Protein AF-A0A7N2MU55-F1 (afdb_monomer)

Secondary structure (DSSP, 8-state):
-HHHHHHHHTT----HHHHHHHHHHHHHTT-HHHHHHHHHHHHHTTPPP-HHHHHHHHHHHHHTT-HHHHHHHHHHHHSGGG--PPPHHHHHHHHHHHHHTT-HHHHHHHHHHHHHTT----HHHHHHHHHHHTTSSS---HHHHHHHHHHHHHHT-HHHHHHHHHHHHHTT----HHHHHHHHHHHHHTT-HHHHHHHHHHHHHTTPPPPHHHHHHHHHHHHHTT-HHHHHHHHHHHHHTT----HHHHHHHHHHHHTT-----HHHHS----

InterPro domains:
  IPR002885 Pentatricopeptide repeat [PF01535] (90-119)
  IPR002885 Pentatricopeptide repeat [PF01535] (220-243)
  IPR002885 Pentatricopeptide repeat [PF13041] (15-62)
  IPR002885 Pentatricopeptide repeat [PF13041] (140-189)
  IPR002885 Pentatricopeptide repeat [PS51375] (15-49)
  IPR002885 Pentatricopeptide repeat [PS51375] (50-80)
  IPR002885 Pentatricopeptide repeat [PS51375] (87-121)
  IPR002885 Pentatricopeptide repeat [PS51375] (141-175)
  IPR002885 Pentatricopeptide repeat [PS51375] (176-210)
  IPR002885 Pentatricopeptide repeat [PS51375] (211-245)
  IPR002885 Pentatricopeptide repeat [TIGR00756] (17-51)
  IPR002885 Pentatricopeptide repeat [TIGR00756] (52-87)
  IPR002885 Pentatricopeptide repeat [TIGR00756] (90-120)
  IPR002885 Pentatricopeptide repeat [TIGR00756] (143-173)
  IPR002885 Pentatricopeptide repeat [TIGR00756] (179-212)
  IPR011990 Tetratricopeptide-like helical domain superfamily [G3DSA:1.25.40.10] (1-120)
  IPR011990 Tetratricopeptide-like helical domain superfamily [G3DSA:1.25.40.10] (121-274)

Sequence (274 aa):
MDLLDLMLKKGVELNTVTYNVIINGLCKEGGVGDAFKILEMMTKKGKKPDVVTYNTLLVGLCADGQIDEAMKLLELMLKDENFVEPDVTIFNSLIQGFYKEGFLDGAVEVYHMMVERGISGSLGQARGLFQELRNATHRPDVVSFTTIIDGALKAGDFQSAKELLMDMLGMGLASDYMTFSSLISRLSKLGQLDEAKSVFEKMIASGFTPDTFVYDSLPKGFASKGKTKEIIDLLRQMADKGVVLDSEIISTILTCLCDMSEVLDVMEILPDCS

pLDDT: mean 72.25, std 12.44, range [31.42, 92.75]

Nearest PDB structures (foldseek):
  5i9f-assembly1_A  TM=4.191E-01  e=1.555E-14  unidentified
  5i9g-assembly1_C  TM=4.118E-01  e=2.710E-14  unidentified
  4ozs-assembly1_A  TM=5.818E-01  e=9.083E-10  synthetic construct
  4pjs-assembly1_A  TM=5.014E-01  e=9.927E-09  unidentified
  8any-assembly1_A5  TM=3.680E-01  e=5.757E-06  Homo sapiens

Solvent-accessible surface area (backbone atoms only — not comparable to full-atom values): 15395 Å² total; per-residue (Å²): 112,71,69,60,56,50,40,52,75,70,67,54,83,81,51,66,69,58,52,40,53,52,32,43,54,27,23,75,71,69,36,44,74,57,23,51,54,49,52,54,51,38,47,75,72,72,44,73,83,51,58,67,43,51,39,43,52,38,43,27,27,23,74,71,66,39,47,74,60,30,51,54,50,52,53,51,32,62,34,84,94,51,60,43,79,81,53,67,66,46,51,52,34,48,32,53,23,26,49,76,75,66,39,55,69,58,24,52,51,48,48,50,56,37,50,78,68,66,48,69,75,58,81,66,50,66,52,47,54,48,60,46,42,71,70,44,97,57,80,78,50,62,66,63,50,50,54,51,30,52,49,26,50,74,68,68,38,56,68,60,25,50,51,53,50,53,51,42,52,73,71,70,44,77,76,58,69,64,58,53,40,53,49,30,32,51,27,10,76,71,58,42,48,72,60,21,49,55,51,48,55,48,39,48,75,72,72,46,80,81,53,74,63,37,58,50,28,43,41,52,26,33,42,77,70,71,38,62,68,59,48,53,55,50,51,52,56,37,54,81,67,68,53,83,79,46,75,64,50,51,47,50,46,50,51,37,46,63,76,64,75,61,91,62,67,62,79,78,70,51,66,87,87,122

Structure (mmCIF, N/CA/C/O backbone):
data_AF-A0A7N2MU55-F1
#
_entry.id   AF-A0A7N2MU55-F1
#
loop_
_atom_site.group_PDB
_atom_site.id
_atom_site.type_symbol
_atom_site.label_atom_id
_atom_site.label_alt_id
_atom_site.label_comp_id
_atom_site.label_asym_id
_atom_site.label_entity_id
_atom_site.label_seq_id
_atom_site.pdbx_PDB_ins_code
_atom_site.Cartn_x
_atom_site.Cartn_y
_atom_site.Cartn_z
_atom_site.occupancy
_atom_site.B_iso_or_equiv
_atom_site.auth_seq_id
_atom_site.auth_comp_id
_atom_site.auth_asym_id
_atom_site.auth_atom_id
_atom_site.pdbx_PDB_model_num
ATOM 1 N N . MET A 1 1 ? -23.735 -9.221 26.907 1.00 61.69 1 MET A N 1
ATOM 2 C CA . MET A 1 1 ? -23.620 -8.157 27.934 1.00 61.69 1 MET A CA 1
ATOM 3 C C . MET A 1 1 ? -23.500 -8.711 29.361 1.00 61.69 1 MET A C 1
ATOM 5 O O . MET A 1 1 ? -22.642 -8.239 30.095 1.00 61.69 1 MET A O 1
ATOM 9 N N . ASP A 1 2 ? -24.241 -9.759 29.742 1.00 72.56 2 ASP A N 1
ATOM 10 C CA . ASP A 1 2 ? -24.305 -10.253 31.137 1.00 72.56 2 ASP A CA 1
ATOM 11 C C . ASP A 1 2 ? -22.967 -10.654 31.792 1.00 72.56 2 ASP A C 1
ATOM 13 O O . ASP A 1 2 ? -22.763 -10.425 32.986 1.00 72.56 2 ASP A O 1
ATOM 17 N N . LEU A 1 3 ? -22.025 -11.230 31.034 1.00 74.38 3 LEU A N 1
ATOM 18 C CA . LEU A 1 3 ? -20.718 -11.640 31.569 1.00 74.38 3 LEU A CA 1
ATOM 19 C C . LEU A 1 3 ? -19.833 -10.437 31.938 1.00 74.38 3 LEU A C 1
ATOM 21 O O . LEU A 1 3 ? -19.163 -10.452 32.969 1.00 74.38 3 LEU A O 1
ATOM 25 N N . LEU A 1 4 ? -19.862 -9.384 31.119 1.00 76.12 4 LEU A N 1
ATOM 26 C CA . LEU A 1 4 ? -19.108 -8.150 31.337 1.00 76.12 4 LEU A CA 1
ATOM 27 C C . LEU A 1 4 ? -19.615 -7.428 32.590 1.00 76.12 4 LEU A C 1
ATOM 29 O O . LEU A 1 4 ? -18.827 -7.097 33.475 1.00 76.12 4 LEU A O 1
ATOM 33 N N . ASP A 1 5 ? -20.933 -7.265 32.706 1.00 77.69 5 ASP A N 1
ATOM 34 C CA . ASP A 1 5 ? -21.556 -6.645 33.877 1.00 77.69 5 ASP A CA 1
ATOM 35 C C . ASP A 1 5 ? -21.268 -7.428 35.159 1.00 77.69 5 ASP A C 1
ATOM 37 O O . ASP A 1 5 ? -21.042 -6.834 36.216 1.00 77.69 5 ASP A O 1
ATOM 41 N N . LEU A 1 6 ? -21.218 -8.762 35.083 1.00 79.88 6 LEU A N 1
ATOM 42 C CA . LEU A 1 6 ? -20.839 -9.607 36.211 1.00 79.88 6 LEU A CA 1
ATOM 43 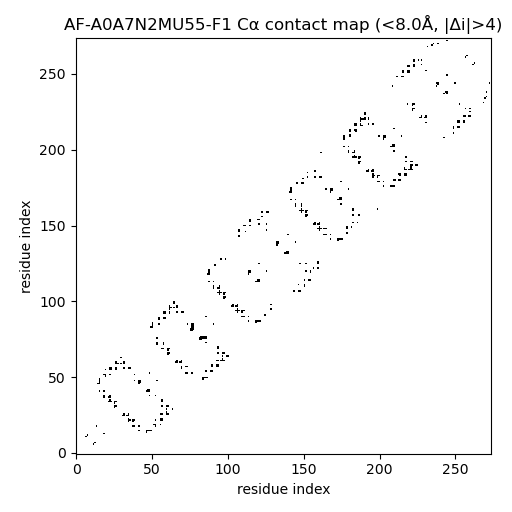C C . LEU A 1 6 ? -19.375 -9.398 36.626 1.00 79.88 6 LEU A C 1
ATOM 45 O O . LEU A 1 6 ? -19.101 -9.277 37.821 1.00 79.88 6 LEU A O 1
ATOM 49 N N . MET A 1 7 ? -18.438 -9.344 35.673 1.00 79.38 7 MET A N 1
ATOM 50 C CA . MET A 1 7 ? -17.017 -9.092 35.957 1.00 79.38 7 MET A CA 1
ATOM 51 C C . MET A 1 7 ? -16.816 -7.711 36.591 1.00 79.38 7 MET A C 1
ATOM 53 O O . MET A 1 7 ? -16.101 -7.587 37.586 1.00 79.38 7 MET A O 1
ATOM 57 N N . LEU A 1 8 ? -17.523 -6.696 36.085 1.00 79.50 8 LEU A N 1
ATOM 58 C CA . LEU A 1 8 ? -17.490 -5.343 36.635 1.00 79.50 8 LEU A CA 1
ATOM 59 C C . LEU A 1 8 ? -18.103 -5.265 38.039 1.00 79.50 8 LEU A C 1
ATOM 61 O O . LEU A 1 8 ? -17.505 -4.662 38.927 1.00 79.50 8 LEU A O 1
ATOM 65 N N . LYS A 1 9 ? -19.250 -5.918 38.277 1.00 82.31 9 LYS A N 1
ATOM 66 C CA . LYS A 1 9 ? -19.874 -6.002 39.612 1.00 82.31 9 LYS A CA 1
ATOM 67 C C . LYS A 1 9 ? -18.995 -6.725 40.629 1.00 82.31 9 LYS A C 1
ATOM 69 O O . LYS A 1 9 ? -19.043 -6.402 41.811 1.00 82.31 9 LYS A O 1
ATOM 74 N N . LYS A 1 10 ? -18.183 -7.686 40.181 1.00 83.75 10 LYS A N 1
ATOM 75 C CA . LYS A 1 10 ? -17.201 -8.390 41.017 1.00 83.75 10 LYS A CA 1
ATOM 76 C C . LYS A 1 10 ? -15.898 -7.608 41.229 1.00 83.75 10 LYS A C 1
ATOM 78 O O . LYS A 1 10 ? -14.996 -8.130 41.875 1.00 83.75 10 LYS A O 1
ATOM 83 N N . GLY A 1 11 ? -15.791 -6.381 40.710 1.00 76.50 11 GLY A N 1
ATOM 84 C CA . GLY A 1 11 ? -14.614 -5.529 40.880 1.00 76.50 11 GLY A CA 1
ATOM 85 C C . GLY A 1 11 ? -13.398 -5.977 40.068 1.00 76.50 11 GLY A C 1
ATOM 86 O O . GLY A 1 11 ? -12.281 -5.580 40.386 1.00 76.50 11 GLY A O 1
ATOM 87 N N . VAL A 1 12 ? -13.589 -6.808 39.038 1.00 81.38 12 VAL A N 1
ATOM 88 C CA . VAL A 1 12 ? -12.490 -7.244 38.171 1.00 81.38 12 VAL A CA 1
ATOM 89 C C . VAL A 1 12 ? -12.084 -6.083 37.268 1.00 81.38 12 VAL A C 1
ATOM 91 O O . VAL A 1 12 ? -12.887 -5.578 36.479 1.00 81.38 12 VAL A O 1
ATOM 94 N N . GLU A 1 13 ? -10.826 -5.663 37.372 1.00 78.62 13 GLU A N 1
ATOM 95 C CA . GLU A 1 13 ? -10.265 -4.653 36.484 1.00 78.62 13 GLU A CA 1
ATOM 96 C C . GLU A 1 13 ? -9.971 -5.271 35.112 1.00 78.62 13 GLU A C 1
ATOM 98 O O . GLU A 1 13 ? -9.144 -6.170 34.972 1.00 78.62 13 GLU A O 1
ATOM 103 N N . LEU A 1 14 ? -10.674 -4.793 34.087 1.00 84.12 14 LEU A N 1
ATOM 104 C CA . LEU A 1 14 ? -10.497 -5.269 32.720 1.00 84.12 14 LEU A CA 1
ATOM 105 C C . LEU A 1 14 ? -9.304 -4.566 32.068 1.00 84.12 14 LEU A C 1
ATOM 107 O O . LEU A 1 14 ? -9.165 -3.341 32.139 1.00 84.12 14 LEU A O 1
ATOM 111 N N . ASN A 1 15 ? -8.466 -5.347 31.395 1.00 85.75 15 ASN A N 1
ATOM 112 C CA . ASN A 1 15 ? -7.370 -4.850 30.569 1.00 85.75 15 ASN A CA 1
ATOM 113 C C . ASN A 1 15 ? -7.789 -4.753 29.090 1.00 85.75 15 ASN A C 1
ATOM 115 O O . ASN A 1 15 ? -8.838 -5.267 28.699 1.00 85.75 15 ASN A O 1
ATOM 119 N N . THR A 1 16 ? -6.955 -4.114 28.264 1.00 88.00 16 THR A N 1
ATOM 120 C CA . THR A 1 16 ? -7.194 -3.929 26.820 1.00 88.00 16 THR A CA 1
ATOM 121 C C . THR A 1 16 ? -7.498 -5.240 26.094 1.00 88.00 16 THR A C 1
ATOM 123 O O . THR A 1 16 ? -8.448 -5.306 25.323 1.00 88.00 16 THR A O 1
ATOM 126 N N . VAL A 1 17 ? -6.785 -6.323 26.420 1.00 88.69 17 VAL A N 1
ATOM 127 C CA . VAL A 1 17 ? -7.025 -7.648 25.821 1.00 88.69 17 VAL A CA 1
ATOM 128 C C . VAL A 1 17 ? -8.457 -8.127 26.069 1.00 88.69 17 VAL A C 1
ATOM 130 O O . VAL A 1 17 ? -9.108 -8.628 25.157 1.00 88.69 17 VAL A O 1
ATOM 133 N N . THR A 1 18 ? -8.976 -7.944 27.284 1.00 88.69 18 THR A N 1
ATOM 134 C CA . THR A 1 18 ? -10.338 -8.377 27.622 1.00 88.69 18 THR A CA 1
ATOM 135 C C . THR A 1 18 ? -11.387 -7.567 26.861 1.00 88.69 18 THR A C 1
ATOM 137 O O . THR A 1 18 ? -12.354 -8.138 26.363 1.00 88.69 18 THR A O 1
ATOM 140 N N . TYR A 1 19 ? -11.175 -6.255 26.710 1.00 90.62 19 TYR A N 1
ATOM 141 C CA . TYR A 1 19 ? -12.030 -5.413 25.869 1.00 90.62 19 TYR A CA 1
ATOM 142 C C . TYR A 1 19 ? -12.011 -5.863 24.406 1.00 90.62 19 TYR A C 1
ATOM 144 O O . TYR A 1 19 ? -13.077 -6.056 23.827 1.00 90.62 19 TYR A O 1
ATOM 152 N N . ASN A 1 20 ? -10.828 -6.127 23.845 1.00 90.94 20 ASN A N 1
ATOM 153 C CA . ASN A 1 20 ? -10.672 -6.569 22.457 1.00 90.94 20 ASN A CA 1
ATOM 154 C C . ASN A 1 20 ? -11.395 -7.893 22.186 1.00 90.94 20 ASN A C 1
ATOM 156 O O . ASN A 1 20 ? -12.028 -8.046 21.145 1.00 90.94 20 ASN A O 1
ATOM 160 N N . VAL A 1 21 ? -11.363 -8.837 23.133 1.00 91.00 21 VAL A N 1
ATOM 161 C CA . VAL A 1 21 ? -12.103 -10.105 23.015 1.00 91.00 21 VAL A CA 1
ATOM 162 C C . VAL A 1 21 ? -13.613 -9.866 22.938 1.00 91.00 21 VAL A C 1
ATOM 164 O O . VAL A 1 21 ? -14.285 -10.482 22.112 1.00 91.00 21 VAL A O 1
ATOM 167 N N . ILE A 1 22 ? -14.145 -8.966 23.767 1.00 89.94 22 ILE A N 1
ATOM 168 C CA . ILE A 1 22 ? -15.580 -8.650 23.788 1.00 89.94 22 ILE A CA 1
ATOM 169 C C . ILE A 1 22 ? -15.990 -7.927 22.503 1.00 89.94 22 ILE A C 1
ATOM 171 O O . ILE A 1 22 ? -16.982 -8.307 21.886 1.00 89.94 22 ILE A O 1
ATOM 175 N N . ILE A 1 23 ? -15.207 -6.933 22.079 1.00 92.50 23 ILE A N 1
ATOM 176 C CA . ILE A 1 23 ? -15.409 -6.202 20.821 1.00 92.50 23 ILE A CA 1
ATOM 177 C C . ILE A 1 23 ? -15.429 -7.183 19.642 1.00 92.50 23 ILE A C 1
ATOM 179 O O . ILE A 1 23 ? -16.362 -7.161 18.847 1.00 92.50 23 ILE A O 1
ATOM 183 N N . ASN A 1 24 ? -14.467 -8.108 19.573 1.00 89.75 24 ASN A N 1
ATOM 184 C CA . ASN A 1 24 ? -14.397 -9.116 18.512 1.00 89.75 24 ASN A CA 1
ATOM 185 C C . ASN A 1 24 ? -15.611 -10.049 18.496 1.00 89.75 24 ASN A C 1
ATOM 187 O O . ASN A 1 24 ? -16.137 -10.356 17.429 1.00 89.75 24 ASN A O 1
ATOM 191 N N . GLY A 1 25 ? -16.067 -10.493 19.672 1.00 89.81 25 GLY A N 1
ATOM 192 C CA . GLY A 1 25 ? -17.285 -11.296 19.786 1.00 89.81 25 GLY A CA 1
ATOM 193 C C . GLY A 1 25 ? -18.502 -10.564 19.218 1.00 89.81 25 GLY A C 1
ATOM 194 O O . GLY A 1 25 ? -19.204 -11.113 18.375 1.00 89.81 25 GLY A O 1
ATOM 195 N N . LEU A 1 26 ? -18.686 -9.299 19.605 1.00 90.19 26 LEU A N 1
ATOM 196 C CA . LEU A 1 26 ? -19.797 -8.466 19.140 1.00 90.19 26 LEU A CA 1
ATOM 197 C C . LEU A 1 26 ? -19.737 -8.202 17.630 1.00 90.19 26 LEU A C 1
ATOM 199 O O . LEU A 1 26 ? -20.748 -8.352 16.951 1.00 90.19 26 LEU A O 1
ATOM 203 N N . CYS A 1 27 ? -18.562 -7.876 17.082 1.00 88.69 27 CYS A N 1
ATOM 204 C CA . CYS A 1 27 ? -18.390 -7.684 15.640 1.00 88.69 27 CYS A CA 1
ATOM 205 C C . CYS A 1 27 ? -18.731 -8.953 14.841 1.00 88.69 27 CYS A C 1
ATOM 207 O O . CYS A 1 27 ? -19.382 -8.863 13.805 1.00 88.69 27 CYS A O 1
ATOM 209 N N . LYS A 1 28 ? -18.349 -10.141 15.329 1.00 85.75 28 LYS A N 1
ATOM 210 C CA . LYS A 1 28 ? -18.665 -11.423 14.670 1.00 85.75 28 LYS A CA 1
ATOM 211 C C . LYS A 1 28 ? -20.148 -11.784 14.698 1.00 85.75 28 LYS A C 1
ATOM 213 O O . LYS A 1 28 ? -20.603 -12.511 13.822 1.00 85.75 28 LYS A O 1
ATOM 218 N N . GLU A 1 29 ? -20.882 -11.295 15.689 1.00 86.81 29 GLU A N 1
ATOM 219 C CA . GLU A 1 29 ? -22.335 -11.463 15.795 1.00 86.81 29 GLU A CA 1
ATOM 220 C C . GLU A 1 29 ? -23.115 -10.386 15.014 1.00 86.81 29 GLU A C 1
ATOM 222 O O . GLU A 1 29 ? -24.343 -10.372 15.058 1.00 86.81 29 GLU A O 1
ATOM 227 N N . GLY A 1 30 ? -22.429 -9.476 14.305 1.00 82.38 30 GLY A N 1
ATOM 228 C CA . GLY A 1 30 ? -23.045 -8.337 13.608 1.00 82.38 30 GLY A CA 1
ATOM 229 C C . GLY A 1 30 ? -23.451 -7.187 14.540 1.00 82.38 30 GLY A C 1
ATOM 230 O O . GLY A 1 30 ? -24.006 -6.183 14.108 1.00 82.38 30 GLY A O 1
ATOM 231 N N . GLY A 1 31 ? -23.144 -7.287 15.835 1.00 87.62 31 GLY A N 1
ATOM 232 C CA . GLY A 1 31 ? -23.424 -6.275 16.854 1.00 87.62 31 GLY A CA 1
ATOM 233 C C . GLY A 1 31 ? -22.401 -5.137 16.878 1.00 87.62 31 GLY A C 1
ATOM 234 O O . GLY A 1 31 ? -21.941 -4.753 17.954 1.00 87.62 31 GLY A O 1
ATOM 235 N N . VAL A 1 32 ? -22.014 -4.590 15.720 1.00 88.75 32 VAL A N 1
ATOM 236 C CA . VAL A 1 32 ? -20.940 -3.580 15.625 1.00 88.75 32 VAL A CA 1
ATOM 237 C C . VAL A 1 32 ? -21.265 -2.326 16.445 1.00 88.75 32 VAL A C 1
ATOM 239 O O . VAL A 1 32 ? -20.404 -1.806 17.154 1.00 88.75 32 VAL A O 1
ATOM 242 N N . GLY A 1 33 ? -22.528 -1.891 16.467 1.00 88.38 33 GLY A N 1
ATOM 243 C CA . GLY A 1 33 ? -22.964 -0.773 17.312 1.00 88.38 33 GLY A CA 1
ATOM 244 C C . GLY A 1 33 ? -22.769 -1.022 18.815 1.00 88.38 33 GLY A C 1
ATOM 245 O O . GLY A 1 33 ? -22.406 -0.107 19.555 1.00 88.38 33 GLY A O 1
ATOM 246 N N . ASP A 1 34 ? -22.948 -2.261 19.283 1.00 89.50 34 ASP A N 1
ATOM 247 C CA . ASP A 1 34 ? -22.644 -2.620 20.670 1.00 89.50 34 ASP A CA 1
ATOM 248 C C . ASP A 1 34 ? -21.133 -2.687 20.912 1.00 89.50 34 ASP A C 1
ATOM 250 O O . ASP A 1 34 ? -20.670 -2.283 21.979 1.00 89.50 34 ASP A O 1
ATOM 254 N N . ALA A 1 35 ? -20.348 -3.105 19.916 1.00 91.62 35 ALA A N 1
ATOM 255 C CA . ALA A 1 35 ? -18.890 -3.080 19.986 1.00 91.62 35 ALA A CA 1
ATOM 256 C C . ALA A 1 35 ? -18.350 -1.648 20.191 1.00 91.62 35 ALA A C 1
ATOM 258 O O . ALA A 1 35 ? -17.459 -1.435 21.017 1.00 91.62 35 ALA A O 1
ATOM 259 N N . PHE A 1 36 ? -18.958 -0.642 19.553 1.00 90.69 36 PHE A N 1
ATOM 260 C CA . PHE A 1 36 ? -18.638 0.772 19.792 1.00 90.69 36 PHE A CA 1
ATOM 261 C C . PHE A 1 36 ? -18.975 1.248 21.211 1.00 90.69 36 PHE A C 1
ATOM 263 O O . PHE A 1 36 ? -18.211 2.016 21.798 1.00 90.69 36 PHE A O 1
ATOM 270 N N . LYS A 1 37 ? -20.065 0.759 21.819 1.00 91.12 37 LYS A N 1
ATOM 271 C CA . LYS A 1 37 ? -20.368 1.060 23.234 1.00 91.12 37 LYS A CA 1
ATOM 272 C C . LYS A 1 37 ? -19.284 0.507 24.162 1.00 91.12 37 LYS A C 1
ATOM 274 O O . LYS A 1 37 ? -18.941 1.138 25.163 1.00 91.12 37 LYS A O 1
ATOM 279 N N . ILE A 1 38 ? -18.723 -0.658 23.829 1.00 91.31 38 ILE A N 1
ATOM 280 C CA . ILE A 1 38 ? -17.606 -1.244 24.576 1.00 91.31 38 ILE A CA 1
ATOM 281 C C . ILE A 1 38 ? -16.331 -0.408 24.417 1.00 91.31 38 ILE A C 1
ATOM 283 O O . ILE A 1 38 ? -15.657 -0.166 25.421 1.00 91.31 38 ILE A O 1
ATOM 287 N N . LEU A 1 39 ? -16.037 0.093 23.212 1.00 90.38 39 LEU A N 1
ATOM 288 C CA . LEU A 1 39 ? -14.938 1.037 22.973 1.00 90.38 39 LEU A CA 1
ATOM 289 C C . LEU A 1 39 ? -15.097 2.313 23.819 1.00 90.38 39 LEU A C 1
ATOM 291 O O . LEU A 1 39 ? -14.166 2.724 24.509 1.00 90.38 39 LEU A O 1
ATOM 295 N N . GLU A 1 40 ? -16.287 2.916 23.834 1.00 89.94 40 GLU A N 1
ATOM 296 C CA . GLU A 1 40 ? -16.550 4.116 24.636 1.00 89.94 40 GLU A CA 1
ATOM 297 C C . GLU A 1 40 ? -16.362 3.842 26.140 1.00 89.94 40 GLU A C 1
ATOM 299 O O . GLU A 1 40 ? -15.769 4.645 26.867 1.00 89.94 40 GLU A O 1
ATOM 304 N N . MET A 1 41 ? -16.826 2.683 26.619 1.00 89.00 41 MET A N 1
ATOM 305 C CA . MET A 1 41 ? -16.643 2.273 28.011 1.00 89.00 41 MET A CA 1
ATOM 306 C C . MET A 1 41 ? -15.164 2.067 28.364 1.00 89.00 41 MET A C 1
ATOM 308 O O . MET A 1 41 ? -14.735 2.475 29.447 1.00 89.00 41 MET A O 1
ATOM 312 N N . MET A 1 42 ? -14.388 1.457 27.464 1.00 90.56 42 MET A N 1
ATOM 313 C CA . MET A 1 42 ? -12.945 1.268 27.609 1.00 90.56 42 MET A CA 1
ATOM 314 C C . MET A 1 42 ? -12.238 2.617 27.811 1.00 90.56 42 MET A C 1
ATOM 316 O O . MET A 1 42 ? -11.515 2.792 28.799 1.00 90.56 42 MET A O 1
ATOM 320 N N . THR A 1 43 ? -12.538 3.598 26.956 1.00 88.25 43 THR A N 1
ATOM 321 C CA . THR A 1 43 ? -11.970 4.952 27.019 1.00 88.25 43 THR A CA 1
ATOM 322 C C . THR A 1 43 ? -12.396 5.699 28.286 1.00 88.25 43 THR A C 1
ATOM 324 O O . THR A 1 43 ? -11.550 6.275 28.970 1.00 88.25 43 THR A O 1
ATOM 327 N N . LYS A 1 44 ? -13.679 5.632 28.683 1.00 88.69 44 LYS A N 1
ATOM 328 C CA . LYS A 1 44 ? -14.182 6.246 29.935 1.00 88.69 44 LYS A CA 1
ATOM 329 C C . LYS A 1 44 ? -13.503 5.695 31.187 1.00 88.69 44 LYS A C 1
ATOM 331 O O . LYS A 1 44 ? -13.372 6.405 32.180 1.00 88.69 44 LYS A O 1
ATOM 336 N N . LYS A 1 45 ? -13.059 4.437 31.149 1.00 85.75 45 LYS A N 1
ATOM 337 C CA . LYS A 1 45 ? -12.289 3.803 32.230 1.00 85.75 45 LYS A CA 1
ATOM 338 C C . LYS A 1 45 ? -10.779 4.039 32.123 1.00 85.75 45 LYS A C 1
ATOM 340 O O . LYS A 1 45 ? -10.012 3.395 32.837 1.00 85.75 45 LYS A O 1
ATOM 345 N N . GLY A 1 46 ? -10.349 4.946 31.245 1.00 85.56 46 GLY A N 1
ATOM 346 C CA . GLY A 1 46 ? -8.952 5.340 31.075 1.00 85.56 46 GLY A CA 1
ATOM 347 C C . GLY A 1 46 ? -8.082 4.282 30.397 1.00 85.56 46 GLY A C 1
ATOM 348 O O . GLY A 1 46 ? -6.857 4.359 30.483 1.00 85.56 46 GLY A O 1
ATOM 349 N N . LYS A 1 47 ? -8.680 3.274 29.748 1.00 89.00 47 LYS A N 1
ATOM 350 C CA . LYS A 1 47 ? -7.935 2.281 28.966 1.00 89.00 47 LYS A CA 1
ATOM 351 C C . LYS A 1 47 ? -7.806 2.791 27.532 1.00 89.00 47 LYS A C 1
ATOM 353 O O . LYS A 1 47 ? -8.799 3.180 26.927 1.00 89.00 47 LYS A O 1
ATOM 358 N N . LYS A 1 48 ? -6.580 2.805 27.004 1.00 87.00 48 LYS A N 1
ATOM 359 C CA . LYS A 1 48 ? -6.295 3.276 25.643 1.00 87.00 48 LYS A CA 1
ATOM 360 C C . LYS A 1 48 ? -6.538 2.159 24.622 1.00 87.00 48 LYS A C 1
ATOM 362 O O . LYS A 1 48 ? -5.946 1.089 24.800 1.00 87.00 48 LYS A O 1
ATOM 367 N N . PRO A 1 49 ? -7.380 2.389 23.599 1.00 90.12 49 PRO A N 1
ATOM 368 C CA . PRO A 1 49 ? -7.492 1.502 22.446 1.00 90.12 49 PRO A CA 1
ATOM 369 C C . PRO A 1 49 ? -6.134 1.308 21.770 1.00 90.12 49 PRO A C 1
ATOM 371 O O . PRO A 1 49 ? -5.317 2.227 21.730 1.00 90.12 49 PRO A O 1
ATOM 374 N N . ASP A 1 50 ? -5.902 0.112 21.246 1.00 90.00 50 ASP A N 1
ATOM 375 C CA . ASP A 1 50 ? -4.705 -0.252 20.488 1.00 90.00 50 ASP A CA 1
ATOM 376 C C . ASP A 1 50 ? -5.056 -0.654 19.047 1.00 90.00 50 ASP A C 1
ATOM 378 O O . ASP A 1 50 ? -6.221 -0.648 18.642 1.00 90.00 50 ASP A O 1
ATOM 382 N N . VAL A 1 51 ? -4.038 -1.024 18.262 1.00 88.31 51 VAL A N 1
ATOM 383 C CA . VAL A 1 51 ? -4.211 -1.439 16.859 1.00 88.31 51 VAL A CA 1
ATOM 384 C C . VAL A 1 51 ? -5.185 -2.610 16.728 1.00 88.31 51 VAL A C 1
ATOM 386 O O . VAL A 1 51 ? -5.995 -2.632 15.809 1.00 88.31 51 VAL A O 1
ATOM 389 N N . VAL A 1 52 ? -5.181 -3.543 17.686 1.00 90.06 52 VAL A N 1
ATOM 390 C CA . VAL A 1 52 ? -6.087 -4.701 17.692 1.00 90.06 52 VAL A CA 1
ATOM 391 C C . VAL A 1 52 ? -7.533 -4.256 17.907 1.00 90.06 52 VAL A C 1
ATOM 393 O O . VAL A 1 52 ? -8.436 -4.792 17.264 1.00 90.06 52 VAL A O 1
ATOM 396 N N . THR A 1 53 ? -7.754 -3.257 18.764 1.00 91.25 53 THR A N 1
ATOM 397 C CA . THR A 1 53 ? -9.078 -2.675 19.022 1.00 91.25 53 THR A CA 1
ATOM 398 C C . THR A 1 53 ? -9.680 -2.108 17.734 1.00 91.25 53 THR A C 1
ATOM 400 O O . THR A 1 53 ? -10.785 -2.486 17.339 1.00 91.25 53 THR A O 1
ATOM 403 N N . TYR A 1 54 ? -8.930 -1.234 17.055 1.00 91.25 54 TYR A N 1
ATOM 404 C CA . TYR A 1 54 ? -9.381 -0.576 15.829 1.00 91.25 54 TYR A CA 1
ATOM 405 C C . TYR A 1 54 ? -9.519 -1.554 14.667 1.00 91.25 54 TYR A C 1
ATOM 407 O O . TYR A 1 54 ? -10.541 -1.538 13.990 1.00 91.25 54 TYR A O 1
ATOM 415 N N . ASN A 1 55 ? -8.548 -2.451 14.481 1.00 86.94 55 ASN A N 1
ATOM 416 C CA . ASN A 1 55 ? -8.586 -3.476 13.440 1.00 86.94 55 ASN A CA 1
ATOM 417 C C . ASN A 1 55 ? -9.847 -4.348 13.564 1.00 86.94 55 ASN A C 1
ATOM 419 O O . ASN A 1 55 ? -10.569 -4.549 12.594 1.00 86.94 55 ASN A O 1
ATOM 423 N N . THR A 1 56 ? -10.189 -4.776 14.782 1.00 90.31 56 THR A N 1
ATOM 424 C CA . THR A 1 56 ? -11.393 -5.585 15.026 1.00 90.31 56 THR A CA 1
ATOM 425 C C . THR A 1 56 ? -12.683 -4.858 14.623 1.00 90.31 56 THR A C 1
ATOM 427 O O . THR A 1 56 ? -13.541 -5.445 13.964 1.00 90.31 56 THR A O 1
ATOM 430 N N . LEU A 1 57 ? -12.821 -3.581 14.994 1.00 92.75 57 LEU A N 1
ATOM 431 C CA . LEU A 1 57 ? -13.989 -2.767 14.646 1.00 92.75 57 LEU A CA 1
ATOM 432 C C . LEU A 1 57 ? -14.059 -2.483 13.142 1.00 92.75 57 LEU A C 1
ATOM 434 O O . LEU A 1 57 ? -15.126 -2.618 12.550 1.00 92.75 57 LEU A O 1
ATOM 438 N N . LEU A 1 58 ? -12.925 -2.147 12.522 1.00 91.31 58 LEU A N 1
ATOM 439 C CA . LEU A 1 58 ? -12.809 -1.906 11.083 1.00 91.31 58 LEU A CA 1
ATOM 440 C C . LEU A 1 58 ? -13.202 -3.139 10.269 1.00 91.31 58 LEU A C 1
ATOM 442 O O . LEU A 1 58 ? -14.011 -3.027 9.352 1.00 91.31 58 LEU A O 1
ATOM 446 N N . VAL A 1 59 ? -12.694 -4.320 10.636 1.00 85.94 59 VAL A N 1
ATOM 447 C CA . VAL A 1 59 ? -13.081 -5.596 10.013 1.00 85.94 59 VAL A CA 1
ATOM 448 C C . VAL A 1 59 ? -14.583 -5.838 10.160 1.00 85.94 59 VAL A C 1
ATOM 450 O O . VAL A 1 59 ? -15.229 -6.227 9.190 1.00 85.94 59 VAL A O 1
ATOM 453 N N . GLY A 1 60 ? -15.146 -5.588 11.347 1.00 88.25 60 GLY A N 1
ATOM 454 C CA . GLY A 1 60 ? -16.583 -5.712 11.595 1.00 88.25 60 GLY A CA 1
ATOM 455 C C . GLY A 1 60 ? -17.420 -4.797 10.697 1.00 88.25 60 GLY A C 1
ATOM 456 O O . GLY A 1 60 ? -18.349 -5.269 10.052 1.00 88.25 60 GLY A O 1
ATOM 457 N N . LEU A 1 61 ? -17.048 -3.519 10.598 1.00 89.81 61 LEU A N 1
ATOM 458 C CA . LEU A 1 61 ? -17.717 -2.537 9.736 1.00 89.81 61 LEU A CA 1
ATOM 459 C C . LEU A 1 61 ? -17.629 -2.911 8.254 1.00 89.81 61 LEU A C 1
ATOM 461 O O . LEU A 1 61 ? -18.631 -2.864 7.547 1.00 89.81 61 LEU A O 1
ATOM 465 N N . CYS A 1 62 ? -16.451 -3.337 7.788 1.00 83.44 62 CYS A N 1
ATOM 466 C CA . CYS A 1 62 ? -16.260 -3.767 6.401 1.00 83.44 62 CYS A CA 1
ATOM 467 C C . CYS A 1 62 ? -17.043 -5.046 6.075 1.00 83.44 62 CYS A C 1
ATOM 469 O O . CYS A 1 62 ? -17.479 -5.233 4.942 1.00 83.44 62 CYS A O 1
ATOM 471 N N . ALA A 1 63 ? -17.218 -5.943 7.050 1.00 82.50 63 ALA A N 1
ATOM 472 C CA . ALA A 1 63 ? -18.028 -7.147 6.887 1.00 82.50 63 ALA A CA 1
ATOM 473 C C . ALA A 1 63 ? -19.536 -6.847 6.834 1.00 82.50 63 ALA A C 1
ATOM 475 O O . ALA A 1 63 ? -20.254 -7.575 6.152 1.00 82.50 63 ALA A O 1
ATOM 476 N N . ASP A 1 64 ? -19.984 -5.787 7.511 1.00 84.19 64 ASP A N 1
ATOM 477 C CA . ASP A 1 64 ? -21.377 -5.315 7.540 1.00 84.19 64 ASP A CA 1
ATOM 478 C C . ASP A 1 64 ? -21.709 -4.317 6.407 1.00 84.19 64 ASP A C 1
ATOM 480 O O . ASP A 1 64 ? -22.814 -3.788 6.342 1.00 84.19 64 ASP A O 1
ATOM 484 N N . GLY A 1 65 ? -20.751 -4.026 5.515 1.00 82.81 65 GLY A N 1
ATOM 485 C CA . GLY A 1 65 ? -20.918 -3.075 4.402 1.00 82.81 65 GLY A CA 1
ATOM 486 C C . GLY A 1 65 ? -20.906 -1.596 4.820 1.00 82.81 65 GLY A C 1
ATOM 487 O O . GLY A 1 65 ? -21.149 -0.706 4.009 1.00 82.81 65 GLY A O 1
ATOM 488 N N . GLN A 1 66 ? -20.590 -1.290 6.081 1.00 87.62 66 GLN A N 1
ATOM 489 C CA . GLN A 1 66 ? -20.588 0.069 6.637 1.00 87.62 66 GLN A CA 1
ATOM 490 C C . GLN A 1 66 ? -19.267 0.805 6.350 1.00 87.62 66 GLN A C 1
ATOM 492 O O . GLN A 1 66 ? -18.559 1.241 7.262 1.00 87.62 66 GLN A O 1
ATOM 497 N N . ILE A 1 67 ? -18.918 0.934 5.069 1.00 86.81 67 ILE A N 1
ATOM 498 C CA . ILE A 1 67 ? -17.605 1.423 4.6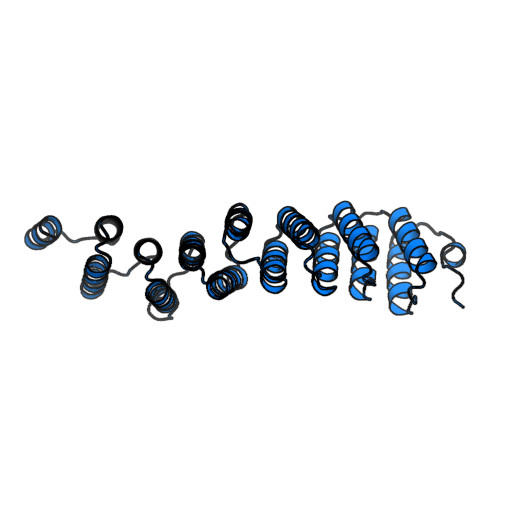19 1.00 86.81 67 ILE A CA 1
ATOM 499 C C . ILE A 1 67 ? -17.340 2.881 5.015 1.00 86.81 67 ILE A C 1
ATOM 501 O O . ILE A 1 67 ? -16.239 3.196 5.469 1.00 86.81 67 ILE A O 1
ATOM 505 N N . ASP A 1 68 ? -18.347 3.753 4.949 1.00 88.31 68 ASP A N 1
ATOM 506 C CA . ASP A 1 68 ? -18.208 5.158 5.364 1.00 88.31 68 ASP A CA 1
ATOM 507 C C . ASP A 1 68 ? -17.812 5.287 6.839 1.00 88.31 68 ASP A C 1
ATOM 509 O O . ASP A 1 68 ? -17.006 6.135 7.224 1.00 88.31 68 ASP A O 1
ATOM 513 N N . GLU A 1 69 ? -18.380 4.432 7.689 1.00 89.94 69 GLU A N 1
ATOM 514 C CA . GLU A 1 69 ? -18.077 4.433 9.116 1.00 89.94 69 GLU A CA 1
ATOM 515 C C . GLU A 1 69 ? -16.703 3.811 9.388 1.00 89.94 69 GLU A C 1
ATOM 517 O O . GLU A 1 69 ? -15.981 4.265 10.277 1.00 89.94 69 GLU A O 1
ATOM 522 N N . ALA A 1 70 ? -16.296 2.830 8.574 1.00 90.88 70 ALA A N 1
ATOM 523 C CA . ALA A 1 70 ? -14.947 2.281 8.611 1.00 90.88 70 ALA A CA 1
ATOM 524 C C . ALA A 1 70 ? -13.898 3.357 8.269 1.00 90.88 70 ALA A C 1
ATOM 526 O O . ALA A 1 70 ? -12.902 3.490 8.978 1.00 90.88 70 ALA A O 1
ATOM 527 N N . MET A 1 71 ? -14.147 4.198 7.262 1.00 89.44 71 MET A N 1
ATOM 528 C CA . MET A 1 71 ? -13.253 5.311 6.918 1.00 89.44 71 MET A CA 1
ATOM 529 C C . MET A 1 71 ? -13.149 6.352 8.036 1.00 89.44 71 MET A C 1
ATOM 531 O O . MET A 1 71 ? -12.043 6.730 8.421 1.00 89.44 71 MET A O 1
ATOM 535 N N . LYS A 1 72 ? -14.272 6.752 8.645 1.00 90.81 72 LYS A N 1
ATOM 536 C CA . LYS A 1 72 ? -14.248 7.659 9.810 1.00 90.81 72 LYS A CA 1
ATOM 537 C C . LYS A 1 72 ? -13.474 7.070 10.987 1.00 90.81 72 LYS A C 1
ATOM 539 O O . LYS A 1 72 ? -12.805 7.802 11.719 1.00 90.81 72 LYS A O 1
ATOM 544 N N . LEU A 1 73 ? -13.566 5.756 11.192 1.00 91.12 73 LEU A N 1
ATOM 545 C CA . LEU A 1 73 ? -12.823 5.077 12.247 1.00 91.12 73 LEU A CA 1
ATOM 546 C C . LEU A 1 73 ? -11.315 5.054 11.956 1.00 91.12 73 LEU A C 1
ATOM 548 O O . LEU A 1 73 ? -10.525 5.267 12.877 1.00 91.12 73 LEU A O 1
ATOM 552 N N . LEU A 1 74 ? -10.916 4.864 10.693 1.00 89.56 74 LEU A N 1
ATOM 553 C CA . LEU A 1 74 ? -9.524 5.019 10.266 1.00 89.56 74 LEU A CA 1
ATOM 554 C C . LEU A 1 74 ? -9.033 6.453 10.517 1.00 89.56 74 LEU A C 1
ATOM 556 O O . LEU A 1 74 ? -7.982 6.638 11.120 1.00 89.56 74 LEU A O 1
ATOM 560 N N . GLU A 1 75 ? -9.799 7.478 10.145 1.00 89.12 75 GLU A N 1
ATOM 561 C CA . GLU A 1 75 ? -9.440 8.874 10.434 1.00 89.12 75 GLU A CA 1
ATOM 562 C C . GLU A 1 75 ? -9.287 9.139 11.936 1.00 89.12 75 GLU A C 1
ATOM 564 O O . GLU A 1 75 ? -8.352 9.818 12.360 1.00 89.12 75 GLU A O 1
ATOM 569 N N . LEU A 1 76 ? -10.183 8.588 12.763 1.00 87.81 76 LEU A N 1
ATOM 570 C CA . LEU A 1 76 ? -10.109 8.715 14.218 1.00 87.81 76 LEU A CA 1
ATOM 571 C C . LEU A 1 76 ? -8.829 8.088 14.781 1.00 87.81 76 LEU A C 1
ATOM 573 O O . LEU A 1 76 ? -8.199 8.688 15.651 1.00 87.81 76 LEU A O 1
ATOM 577 N N . MET A 1 77 ? -8.449 6.915 14.272 1.00 88.69 77 MET A N 1
ATOM 578 C CA . MET A 1 77 ? -7.211 6.215 14.620 1.00 88.69 77 MET A CA 1
ATOM 579 C C . MET A 1 77 ? -5.958 7.018 14.234 1.00 88.69 77 MET A C 1
ATOM 581 O O . MET A 1 77 ? -4.909 6.879 14.858 1.00 88.69 77 MET A O 1
ATOM 585 N N . LEU A 1 78 ? -6.064 7.877 13.219 1.00 85.88 78 LEU A N 1
ATOM 586 C CA . LEU A 1 78 ? -4.961 8.674 12.684 1.00 85.88 78 LEU A CA 1
ATOM 587 C C . LEU A 1 78 ? -4.841 10.078 13.286 1.00 85.88 78 LEU A C 1
ATOM 589 O O . LEU A 1 78 ? -3.851 10.756 13.020 1.00 85.88 78 LEU A O 1
ATOM 593 N N . LYS A 1 79 ? -5.810 10.526 14.092 1.00 86.25 79 LYS A N 1
ATOM 594 C CA . LYS A 1 79 ? -5.741 11.823 14.781 1.00 86.25 79 LYS A CA 1
ATOM 595 C C . LYS A 1 79 ? -4.667 11.815 15.863 1.00 86.25 79 LYS A C 1
ATOM 597 O O . LYS A 1 79 ? -4.623 10.885 16.657 1.00 86.25 79 LYS A O 1
ATOM 602 N N . ASP A 1 80 ? -3.907 12.905 15.975 1.00 70.50 80 ASP A N 1
ATOM 603 C CA . ASP A 1 80 ? -2.787 13.059 16.921 1.00 70.50 80 ASP A CA 1
ATOM 604 C C . ASP A 1 80 ? -3.104 12.630 18.367 1.00 70.50 80 ASP A C 1
ATOM 606 O O . ASP A 1 80 ? -2.281 11.998 19.026 1.00 70.50 80 ASP A O 1
ATOM 610 N N . GLU A 1 81 ? -4.309 12.919 18.869 1.00 78.88 81 GLU A N 1
ATOM 611 C CA . GLU A 1 81 ? -4.721 12.558 20.236 1.00 78.88 81 GLU A CA 1
ATOM 612 C C . GLU A 1 81 ? -4.916 11.045 20.450 1.00 78.88 81 GLU A C 1
ATOM 614 O O . GLU A 1 81 ? -4.760 10.551 21.569 1.00 78.88 81 GLU A O 1
ATOM 619 N N . ASN A 1 82 ? -5.241 10.310 19.383 1.00 75.06 82 ASN A N 1
ATOM 620 C CA . ASN A 1 82 ? -5.537 8.876 19.381 1.00 75.06 82 ASN A CA 1
ATOM 621 C C . ASN A 1 82 ? -4.641 8.105 18.408 1.00 75.06 82 ASN A C 1
ATOM 623 O O . ASN A 1 82 ? -5.021 7.010 17.999 1.00 75.06 82 ASN A O 1
ATOM 627 N N . PHE A 1 83 ? -3.485 8.670 18.042 1.00 83.81 83 PHE A N 1
ATOM 628 C CA . PHE A 1 83 ? -2.636 8.118 16.999 1.00 83.81 83 PHE A CA 1
ATOM 629 C C . PHE A 1 83 ? -2.273 6.672 17.324 1.00 83.81 83 PHE A C 1
ATOM 631 O O . PHE A 1 83 ? -1.560 6.376 18.288 1.00 83.81 83 PHE A O 1
ATOM 638 N N . VAL A 1 84 ? -2.768 5.775 16.486 1.00 84.19 84 VAL A N 1
ATOM 639 C CA . VAL A 1 84 ? -2.350 4.387 16.431 1.00 84.19 84 VAL A CA 1
ATOM 640 C C . VAL A 1 84 ? -1.972 4.123 14.988 1.00 84.19 84 VAL A C 1
ATOM 642 O O . VAL A 1 84 ? -2.724 4.426 14.066 1.00 84.19 84 VAL A O 1
ATOM 645 N N . GLU A 1 85 ? -0.780 3.582 14.784 1.00 81.12 85 GLU A N 1
ATOM 646 C CA . GLU A 1 85 ? -0.303 3.278 13.446 1.00 81.12 85 GLU A CA 1
ATOM 647 C C . GLU A 1 85 ? -1.137 2.128 12.854 1.00 81.12 85 GLU A C 1
ATOM 649 O O . GLU A 1 85 ? -1.200 1.051 13.461 1.00 81.12 85 GLU A O 1
ATOM 654 N N . PRO A 1 86 ? -1.845 2.346 11.728 1.00 81.94 86 PRO A N 1
ATOM 655 C CA . PRO A 1 86 ? -2.616 1.291 11.091 1.00 81.94 86 PRO A CA 1
ATOM 656 C C . PRO A 1 86 ? -1.681 0.224 10.533 1.00 81.94 86 PRO A C 1
ATOM 658 O O . PRO A 1 86 ? -0.625 0.530 9.983 1.00 81.94 86 PRO A O 1
ATOM 661 N N . ASP A 1 87 ? -2.081 -1.036 10.666 1.00 74.56 87 ASP A N 1
ATOM 662 C CA . ASP A 1 87 ? -1.350 -2.161 10.101 1.00 74.56 87 ASP A CA 1
ATOM 663 C C . ASP A 1 87 ? -1.877 -2.523 8.706 1.00 74.56 87 ASP A C 1
ATOM 665 O O . ASP A 1 87 ? -2.888 -2.009 8.221 1.00 74.56 87 ASP A O 1
ATOM 669 N N . VAL A 1 88 ? -1.188 -3.458 8.053 1.00 71.69 88 VAL A N 1
ATOM 670 C CA . VAL A 1 88 ? -1.601 -3.991 6.750 1.00 71.69 88 VAL A CA 1
ATOM 671 C C . VAL A 1 88 ? -3.044 -4.520 6.782 1.00 71.69 88 VAL A C 1
ATOM 673 O O . VAL A 1 88 ? -3.785 -4.364 5.816 1.00 71.69 88 VAL A O 1
ATOM 676 N N . THR A 1 89 ? -3.475 -5.125 7.893 1.00 75.81 89 THR A N 1
ATOM 677 C CA . THR A 1 89 ? -4.791 -5.763 8.041 1.00 75.81 89 THR A CA 1
ATOM 678 C C . THR A 1 89 ? -5.933 -4.764 7.880 1.00 75.81 89 THR A C 1
ATOM 680 O O . THR A 1 89 ? -6.933 -5.078 7.230 1.00 75.81 89 THR A O 1
ATOM 683 N N . ILE A 1 90 ? -5.769 -3.559 8.425 1.00 79.19 90 ILE A N 1
ATOM 684 C CA . ILE A 1 90 ? -6.752 -2.477 8.340 1.00 79.19 90 ILE A CA 1
ATOM 685 C C . ILE A 1 90 ? -6.993 -2.063 6.889 1.00 79.19 90 ILE A C 1
ATOM 687 O O . ILE A 1 90 ? -8.131 -2.107 6.419 1.00 79.19 90 ILE A O 1
ATOM 691 N N . PHE A 1 91 ? -5.926 -1.726 6.162 1.00 76.19 91 PHE A N 1
ATOM 692 C CA . PHE A 1 91 ? -6.036 -1.316 4.760 1.00 76.19 91 PHE A CA 1
ATOM 693 C C . PHE A 1 91 ? -6.630 -2.429 3.900 1.00 76.19 91 PHE A C 1
ATOM 695 O O . PHE A 1 91 ? -7.512 -2.176 3.084 1.00 76.19 91 PHE A O 1
ATOM 702 N N . ASN A 1 92 ? -6.234 -3.678 4.144 1.00 70.81 92 ASN A N 1
ATOM 703 C CA . ASN A 1 92 ? -6.772 -4.827 3.418 1.00 70.81 92 ASN A CA 1
ATOM 704 C C . ASN A 1 92 ? -8.274 -5.008 3.621 1.00 70.81 92 ASN A C 1
ATOM 706 O O . ASN A 1 92 ? -8.992 -5.312 2.671 1.00 70.81 92 ASN A O 1
ATOM 710 N N . SER A 1 93 ? -8.746 -4.822 4.851 1.00 77.19 93 SER A N 1
ATOM 711 C CA . SER A 1 93 ? -10.163 -4.975 5.186 1.00 77.19 93 SER A CA 1
ATOM 712 C C . SER A 1 93 ? -11.006 -3.896 4.515 1.00 77.19 93 SER A C 1
ATOM 714 O O . SER A 1 93 ? -12.051 -4.205 3.949 1.00 77.19 93 SER A O 1
ATOM 716 N N . LEU A 1 94 ? -10.511 -2.655 4.506 1.00 80.81 94 LEU A N 1
ATOM 717 C CA . LEU A 1 94 ? -11.145 -1.531 3.819 1.00 80.81 94 LEU A CA 1
ATOM 718 C C . LEU A 1 94 ? -11.192 -1.751 2.308 1.00 80.81 94 LEU A C 1
ATOM 720 O O . LEU A 1 94 ? -12.260 -1.650 1.718 1.00 80.81 94 LEU A O 1
ATOM 724 N N . ILE A 1 95 ? -10.069 -2.127 1.693 1.00 75.12 95 ILE A N 1
ATOM 725 C CA . ILE A 1 95 ? -9.989 -2.428 0.258 1.00 75.12 95 ILE A CA 1
ATOM 726 C C . ILE A 1 95 ? -10.992 -3.530 -0.126 1.00 75.12 95 ILE A C 1
ATOM 728 O O . ILE A 1 95 ? -11.737 -3.380 -1.094 1.00 75.12 95 ILE A O 1
ATOM 732 N N . GLN A 1 96 ? -11.060 -4.618 0.651 1.00 68.38 96 GLN A N 1
ATOM 733 C CA . GLN A 1 96 ? -12.044 -5.685 0.436 1.00 68.38 96 GLN A CA 1
ATOM 734 C C . GLN A 1 96 ? -13.486 -5.204 0.636 1.00 68.38 96 GLN A C 1
ATOM 736 O O . GLN A 1 96 ? -14.379 -5.635 -0.090 1.00 68.38 96 GLN A O 1
ATOM 741 N N . GLY A 1 97 ? -13.721 -4.335 1.618 1.00 74.25 97 GLY A N 1
ATOM 742 C CA . GLY A 1 97 ? -15.026 -3.742 1.884 1.00 74.25 97 GLY A CA 1
ATOM 743 C C . GLY A 1 97 ? -15.513 -2.860 0.731 1.00 74.25 97 GLY A C 1
ATOM 744 O O . GLY A 1 97 ? -16.586 -3.106 0.189 1.00 74.25 97 GLY A O 1
ATOM 745 N N . PHE A 1 98 ? -14.690 -1.902 0.292 1.00 73.00 98 PHE A N 1
ATOM 746 C CA . PHE A 1 98 ? -14.953 -1.063 -0.883 1.00 73.00 98 PHE A CA 1
ATOM 747 C C . PHE A 1 98 ? -15.223 -1.902 -2.135 1.00 73.00 98 PHE A C 1
ATOM 749 O O . PHE A 1 98 ? -16.144 -1.610 -2.896 1.00 73.00 98 PHE A O 1
ATOM 756 N N . TYR A 1 99 ? -14.467 -2.986 -2.318 1.00 65.56 99 TYR A N 1
ATOM 757 C CA . TYR A 1 99 ? -14.674 -3.909 -3.427 1.00 65.56 99 TYR A CA 1
ATOM 758 C C . TYR A 1 99 ? -16.033 -4.631 -3.366 1.00 65.56 99 TYR A C 1
ATOM 760 O O . TYR A 1 99 ? -16.736 -4.678 -4.376 1.00 65.56 99 TYR A O 1
ATOM 768 N N . LYS A 1 100 ? -16.436 -5.165 -2.203 1.00 66.69 100 LYS A N 1
ATOM 769 C CA . LYS A 1 100 ? -17.735 -5.853 -2.039 1.00 66.69 100 LYS A CA 1
ATOM 770 C C . LYS A 1 100 ? -18.925 -4.957 -2.371 1.00 66.69 100 LYS A C 1
ATOM 772 O O . LYS A 1 100 ? -19.890 -5.433 -2.961 1.00 66.69 100 LYS A O 1
ATOM 777 N N . GLU A 1 101 ? -18.824 -3.680 -2.027 1.00 71.38 101 GLU A N 1
ATOM 778 C CA . GLU A 1 101 ? -19.845 -2.670 -2.314 1.00 71.38 101 GLU A CA 1
ATOM 779 C C . GLU A 1 101 ? -19.747 -2.102 -3.748 1.00 71.38 101 GLU A C 1
ATOM 781 O O . GLU A 1 101 ? -20.607 -1.338 -4.181 1.00 71.38 101 GLU A O 1
ATOM 786 N N . GLY A 1 102 ? -18.722 -2.488 -4.520 1.00 65.19 102 GLY A N 1
ATOM 787 C CA . GLY A 1 102 ? -18.521 -2.061 -5.910 1.00 65.19 102 GLY A CA 1
ATOM 788 C C . GLY A 1 102 ? -17.898 -0.670 -6.078 1.00 65.19 102 GLY A C 1
ATOM 789 O O . GLY A 1 102 ? -17.867 -0.146 -7.191 1.00 65.19 102 GLY A O 1
ATOM 790 N N . PHE A 1 103 ? -17.380 -0.074 -5.005 1.00 69.31 103 PHE A N 1
ATOM 791 C CA . PHE A 1 103 ? -16.772 1.257 -4.992 1.00 69.31 103 PHE A CA 1
ATOM 792 C C . PHE A 1 103 ? -15.258 1.181 -5.230 1.00 69.31 103 PHE A C 1
ATOM 794 O O . PHE A 1 103 ? -14.452 1.237 -4.300 1.00 69.31 103 PHE A O 1
ATOM 801 N N . LEU A 1 104 ? -14.861 1.057 -6.497 1.00 64.88 104 LEU A N 1
ATOM 802 C CA . LEU A 1 104 ? -13.453 0.875 -6.873 1.00 64.88 104 LEU A CA 1
ATOM 803 C C . LEU A 1 104 ? -12.576 2.092 -6.572 1.00 64.88 104 LEU A C 1
ATOM 805 O O . LEU A 1 104 ? -11.460 1.914 -6.091 1.00 64.88 104 LEU A O 1
ATOM 809 N N . ASP A 1 105 ? -13.094 3.304 -6.778 1.00 63.28 105 ASP A N 1
ATOM 810 C CA . ASP A 1 105 ? -12.354 4.545 -6.515 1.00 63.28 105 ASP A CA 1
ATOM 811 C C . ASP A 1 105 ? -11.874 4.614 -5.057 1.00 63.28 105 ASP A C 1
ATOM 813 O O . ASP A 1 105 ? -10.713 4.923 -4.791 1.00 63.28 105 ASP A O 1
ATOM 817 N N . GLY A 1 106 ? -12.733 4.219 -4.111 1.00 70.50 106 GLY A N 1
ATOM 818 C CA . GLY A 1 106 ? -12.380 4.166 -2.693 1.00 70.50 106 GLY A CA 1
ATOM 819 C C . GLY A 1 106 ? -11.359 3.071 -2.367 1.00 70.50 106 GLY A C 1
ATOM 820 O O . GLY A 1 106 ? -10.439 3.299 -1.584 1.00 70.50 106 GLY A O 1
ATOM 821 N N . ALA A 1 107 ? -11.440 1.899 -3.010 1.00 70.00 107 ALA A N 1
ATOM 822 C CA . ALA A 1 107 ? -10.426 0.849 -2.847 1.00 70.00 107 ALA A CA 1
ATOM 823 C C . ALA A 1 107 ? -9.038 1.319 -3.321 1.00 70.00 107 ALA A C 1
ATOM 825 O O . ALA A 1 107 ? -8.022 1.026 -2.685 1.00 70.00 107 ALA A O 1
ATOM 826 N N . VAL A 1 108 ? -9.002 2.076 -4.420 1.00 64.44 108 VAL A N 1
ATOM 827 C CA . VAL A 1 108 ? -7.781 2.664 -4.978 1.00 64.44 108 VAL A CA 1
ATOM 828 C C . VAL A 1 108 ? -7.219 3.756 -4.063 1.00 64.44 108 VAL A C 1
ATOM 830 O O . VAL A 1 108 ? -6.015 3.774 -3.806 1.00 64.44 108 VAL A O 1
ATOM 833 N N . GLU A 1 109 ? -8.069 4.627 -3.517 1.00 71.75 109 GLU A N 1
ATOM 834 C CA . GLU A 1 109 ? -7.667 5.671 -2.567 1.00 71.75 109 GLU A CA 1
ATOM 835 C C . GLU A 1 109 ? -7.054 5.078 -1.288 1.00 71.75 109 GLU A C 1
ATOM 837 O O . GLU A 1 109 ? -5.971 5.483 -0.856 1.00 71.75 109 GLU A O 1
ATOM 842 N N . VAL A 1 110 ? -7.692 4.051 -0.718 1.00 75.69 110 VAL A N 1
ATOM 843 C CA . VAL A 1 110 ? -7.180 3.345 0.467 1.00 75.69 110 VAL A CA 1
ATOM 844 C C . VAL A 1 110 ? -5.837 2.670 0.174 1.00 75.69 110 VAL A C 1
ATOM 846 O O . VAL A 1 110 ? -4.932 2.702 1.012 1.00 75.69 110 VAL A O 1
ATOM 849 N N . TYR A 1 111 ? -5.666 2.095 -1.019 1.00 70.94 111 TYR A N 1
ATOM 850 C CA . TYR A 1 111 ? -4.387 1.524 -1.440 1.00 70.94 111 TYR A CA 1
ATOM 851 C C . TYR A 1 111 ? -3.296 2.595 -1.597 1.00 70.94 111 TYR A C 1
ATOM 853 O O . TYR A 1 111 ? -2.175 2.401 -1.125 1.00 70.94 111 TYR A O 1
ATOM 861 N N . HIS A 1 112 ? -3.618 3.756 -2.176 1.00 67.00 112 HIS A N 1
ATOM 862 C CA . HIS A 1 112 ? -2.704 4.900 -2.227 1.00 67.00 112 HIS A CA 1
ATOM 863 C C . HIS A 1 112 ? -2.248 5.323 -0.827 1.00 67.00 112 HIS A C 1
ATOM 865 O O . HIS A 1 112 ? -1.045 5.449 -0.589 1.00 67.00 112 HIS A O 1
ATOM 871 N N . MET A 1 113 ? -3.187 5.454 0.114 1.00 73.38 113 MET A N 1
ATOM 872 C CA . MET A 1 113 ? -2.891 5.815 1.502 1.00 73.38 113 MET A CA 1
ATOM 873 C C . MET A 1 113 ? -1.967 4.792 2.182 1.00 73.38 113 MET A C 1
ATOM 875 O O . MET A 1 113 ? -1.059 5.167 2.927 1.00 73.38 113 MET A O 1
ATOM 879 N N . MET A 1 114 ? -2.168 3.501 1.912 1.00 74.31 114 MET A N 1
ATOM 880 C CA . MET A 1 114 ? -1.312 2.423 2.412 1.00 74.31 114 MET A CA 1
ATOM 881 C C . MET A 1 114 ? 0.130 2.549 1.892 1.00 74.31 114 MET A C 1
ATOM 883 O O . MET A 1 114 ? 1.085 2.432 2.665 1.00 74.31 114 MET A O 1
ATOM 887 N N . VAL A 1 115 ? 0.289 2.828 0.593 1.00 63.97 115 VAL A N 1
ATOM 888 C CA . VAL A 1 115 ? 1.594 2.963 -0.075 1.00 63.97 115 VAL A CA 1
ATOM 889 C C . VAL A 1 115 ? 2.336 4.220 0.379 1.00 63.97 115 VAL A C 1
ATOM 891 O O . VAL A 1 115 ? 3.531 4.148 0.665 1.00 63.97 115 VAL A O 1
ATOM 894 N N . GLU A 1 116 ? 1.655 5.362 0.487 1.00 66.12 116 GLU A N 1
ATOM 895 C CA . GLU A 1 116 ? 2.248 6.618 0.974 1.00 66.12 116 GLU A CA 1
ATOM 896 C C . GLU A 1 116 ? 2.803 6.491 2.394 1.00 66.12 116 GLU A C 1
ATOM 898 O O . GLU A 1 116 ? 3.811 7.110 2.734 1.00 66.12 116 GLU A O 1
ATOM 903 N N . ARG A 1 117 ? 2.183 5.635 3.209 1.00 69.12 117 ARG A N 1
ATOM 904 C CA . ARG A 1 117 ? 2.623 5.326 4.573 1.00 69.12 117 ARG A CA 1
ATOM 905 C C . ARG A 1 117 ? 3.768 4.314 4.638 1.00 69.12 117 ARG A C 1
ATOM 907 O O . ARG A 1 117 ? 4.230 4.003 5.729 1.00 69.12 117 ARG A O 1
ATOM 914 N N . GLY A 1 118 ? 4.232 3.792 3.501 1.00 60.69 118 GLY A N 1
ATOM 915 C CA . GLY A 1 118 ? 5.305 2.795 3.449 1.00 60.69 118 GLY A CA 1
ATOM 916 C C . GLY A 1 118 ? 4.908 1.428 4.014 1.00 60.69 118 GLY A C 1
ATOM 917 O O . GLY A 1 118 ? 5.778 0.595 4.273 1.00 60.69 118 GLY A O 1
ATOM 918 N N . ILE A 1 119 ? 3.609 1.177 4.203 1.00 65.38 119 ILE A N 1
ATOM 919 C CA . ILE A 1 119 ? 3.101 -0.112 4.664 1.00 65.38 119 ILE A CA 1
ATOM 920 C C . ILE A 1 119 ? 3.109 -1.032 3.446 1.00 65.38 119 ILE A C 1
ATOM 922 O O . ILE A 1 119 ? 2.335 -0.850 2.509 1.00 65.38 119 ILE A O 1
ATOM 926 N N . SER A 1 120 ? 4.029 -2.000 3.426 1.00 53.72 120 SER A N 1
ATOM 927 C CA . SER A 1 120 ? 4.208 -2.902 2.288 1.00 53.72 120 SER A CA 1
ATOM 928 C C . SER A 1 120 ? 2.915 -3.679 2.019 1.00 53.72 120 SER A C 1
ATOM 930 O O . SER A 1 120 ? 2.551 -4.575 2.787 1.00 53.72 120 SER A O 1
ATOM 932 N N . GLY A 1 121 ? 2.226 -3.336 0.928 1.00 52.91 121 GLY A N 1
ATOM 933 C CA . GLY A 1 121 ? 1.129 -4.126 0.372 1.00 52.91 121 GLY A CA 1
ATOM 934 C C . GLY A 1 121 ? 1.571 -5.570 0.209 1.00 52.91 121 GLY A C 1
ATOM 935 O O . GLY A 1 121 ? 2.610 -5.822 -0.400 1.00 52.91 121 GLY A O 1
ATOM 936 N N . SER A 1 122 ? 0.835 -6.531 0.775 1.00 48.25 122 SER A N 1
ATOM 937 C CA . SER A 1 122 ? 1.214 -7.922 0.557 1.00 48.25 122 SER A CA 1
ATOM 938 C C . SER A 1 122 ? 0.887 -8.314 -0.888 1.00 48.25 122 SER A C 1
ATOM 940 O O . SER A 1 122 ? -0.227 -8.131 -1.381 1.00 48.25 122 SER A O 1
ATOM 942 N N . LEU A 1 123 ? 1.897 -8.875 -1.544 1.00 44.50 123 LEU A N 1
ATOM 943 C CA . LEU A 1 123 ? 1.967 -9.456 -2.890 1.00 44.50 123 LEU A CA 1
ATOM 944 C C . LEU A 1 123 ? 0.708 -10.238 -3.349 1.00 44.50 123 LEU A C 1
ATOM 946 O O . LEU A 1 123 ? 0.382 -10.294 -4.532 1.00 44.50 123 LEU A O 1
ATOM 950 N N . GLY A 1 124 ? -0.024 -10.860 -2.417 1.00 51.19 124 GLY A N 1
ATOM 951 C CA . GLY A 1 124 ? -1.238 -11.630 -2.710 1.00 51.19 124 GLY A CA 1
ATOM 952 C C . GLY A 1 124 ? -2.503 -10.785 -2.889 1.00 51.19 124 GLY A C 1
ATOM 953 O O . GLY A 1 124 ? -3.471 -11.259 -3.475 1.00 51.19 124 GLY A O 1
ATOM 954 N N . GLN A 1 125 ? -2.509 -9.540 -2.410 1.00 52.12 125 GLN A N 1
ATOM 955 C CA . GLN A 1 125 ? -3.715 -8.711 -2.301 1.00 52.12 125 GLN A CA 1
ATOM 956 C C . GLN A 1 125 ? -3.938 -7.822 -3.514 1.00 52.12 125 GLN A C 1
ATOM 958 O O . GLN A 1 125 ? -5.073 -7.730 -3.962 1.00 52.12 125 GLN A O 1
ATOM 963 N N . ALA A 1 126 ? -2.875 -7.283 -4.121 1.00 50.19 126 ALA A N 1
ATOM 964 C CA . ALA A 1 126 ? -2.971 -6.685 -5.455 1.00 50.19 126 ALA A CA 1
ATOM 965 C C . ALA A 1 126 ? -3.469 -7.728 -6.475 1.00 50.19 126 ALA A C 1
ATOM 967 O O . ALA A 1 126 ? -4.359 -7.447 -7.272 1.00 50.19 126 ALA A O 1
ATOM 968 N N . ARG A 1 127 ? -2.978 -8.976 -6.378 1.00 48.34 127 ARG A N 1
ATOM 969 C CA . ARG A 1 127 ? -3.449 -10.113 -7.191 1.00 48.34 127 ARG A CA 1
ATOM 970 C C . ARG A 1 127 ? -4.886 -10.540 -6.872 1.00 48.34 127 ARG A C 1
ATOM 972 O O . ARG A 1 127 ? -5.616 -10.879 -7.798 1.00 48.34 127 ARG A O 1
ATOM 979 N N . GLY A 1 128 ? -5.289 -10.542 -5.599 1.00 55.56 128 GLY A N 1
ATOM 980 C CA . GLY A 1 128 ? -6.652 -10.876 -5.168 1.00 55.56 128 GLY A CA 1
ATOM 981 C C . GLY A 1 128 ? -7.672 -9.840 -5.636 1.00 55.56 128 GLY A C 1
ATOM 982 O O . GLY A 1 128 ? -8.637 -10.200 -6.305 1.00 55.56 128 GLY A O 1
ATOM 983 N N . LEU A 1 129 ? -7.384 -8.554 -5.400 1.00 53.94 129 LEU A N 1
ATOM 984 C CA . LEU A 1 129 ? -8.171 -7.434 -5.917 1.00 53.94 129 LEU A CA 1
ATOM 985 C C . LEU A 1 129 ? -8.318 -7.546 -7.435 1.00 53.94 129 LEU A C 1
ATOM 987 O O . LEU A 1 129 ? -9.408 -7.413 -7.969 1.00 53.94 129 LEU A O 1
ATOM 991 N N . PHE A 1 130 ? -7.229 -7.875 -8.128 1.00 54.28 130 PHE A N 1
ATOM 992 C CA . PHE A 1 130 ? -7.217 -8.003 -9.576 1.00 54.28 130 PHE A CA 1
ATOM 993 C C . PHE A 1 130 ? -8.042 -9.188 -10.112 1.00 54.28 130 PHE A C 1
ATOM 995 O O . PHE A 1 130 ? -8.817 -9.041 -11.059 1.00 54.28 130 PHE A O 1
ATOM 1002 N N . GLN A 1 131 ? -7.910 -10.372 -9.506 1.00 55.12 131 GLN A N 1
ATOM 1003 C CA . GLN A 1 131 ? -8.697 -11.547 -9.897 1.00 55.12 131 GLN A CA 1
ATOM 1004 C C . GLN A 1 131 ? -10.194 -11.341 -9.670 1.00 55.12 131 GLN A C 1
ATOM 1006 O O . GLN A 1 131 ? -11.001 -11.878 -10.429 1.00 55.12 131 GLN A O 1
ATOM 1011 N N . GLU A 1 132 ? -10.552 -10.569 -8.650 1.00 52.22 132 GLU A N 1
ATOM 1012 C CA . GLU A 1 132 ? -11.935 -10.282 -8.300 1.00 52.22 132 GLU A CA 1
ATOM 1013 C C . GLU A 1 132 ? -12.502 -9.125 -9.148 1.00 52.22 132 GLU A C 1
ATOM 1015 O O . GLU A 1 132 ? -13.578 -9.288 -9.718 1.00 52.22 132 GLU A O 1
ATOM 1020 N N . LEU A 1 133 ? -11.733 -8.063 -9.426 1.00 51.81 133 LEU A N 1
ATOM 1021 C CA . LEU A 1 133 ? -12.053 -7.022 -10.425 1.00 51.81 133 LEU A CA 1
ATOM 1022 C C . LEU A 1 133 ? -12.349 -7.595 -11.818 1.00 51.81 133 LEU A C 1
ATOM 1024 O O . LEU A 1 133 ? -13.205 -7.089 -12.536 1.00 51.81 133 LEU A O 1
ATOM 1028 N N . ARG A 1 134 ? -11.669 -8.682 -12.194 1.00 51.78 134 ARG A N 1
ATOM 1029 C CA . ARG A 1 134 ? -11.923 -9.419 -13.441 1.00 51.78 134 ARG A CA 1
ATOM 1030 C C . ARG A 1 134 ? -13.273 -10.151 -13.447 1.00 51.78 134 ARG A C 1
ATOM 1032 O O . ARG A 1 134 ? -13.818 -10.404 -14.520 1.00 51.78 134 ARG A O 1
ATOM 1039 N N . ASN A 1 135 ? -13.780 -10.521 -12.271 1.00 51.47 135 ASN A N 1
ATOM 1040 C CA . ASN A 1 135 ? -15.047 -11.232 -12.089 1.00 51.47 135 ASN A CA 1
ATOM 1041 C C . ASN A 1 135 ? -16.222 -10.281 -11.795 1.00 51.47 135 ASN A C 1
ATOM 1043 O O . ASN A 1 135 ? -17.376 -10.672 -11.978 1.00 51.47 135 ASN A O 1
ATOM 1047 N N . ALA A 1 136 ? -15.947 -9.056 -11.341 1.00 48.28 136 ALA A N 1
ATOM 1048 C CA . ALA A 1 136 ? -16.945 -8.013 -11.166 1.00 48.28 136 ALA A CA 1
ATOM 1049 C C . ALA A 1 136 ? -17.471 -7.521 -12.525 1.00 48.28 136 ALA A C 1
ATOM 1051 O O . ALA A 1 136 ? -16.761 -7.456 -13.525 1.00 48.28 136 ALA A O 1
ATOM 1052 N N . THR A 1 137 ? -18.747 -7.146 -12.569 1.00 42.50 137 THR A N 1
ATOM 1053 C CA . THR A 1 137 ? -19.466 -6.730 -13.787 1.00 42.50 137 THR A CA 1
ATOM 1054 C C . THR A 1 137 ? -18.977 -5.410 -14.402 1.00 42.50 137 THR A C 1
ATOM 1056 O O . THR A 1 137 ? -19.460 -5.028 -15.467 1.00 42.50 137 THR A O 1
ATOM 1059 N N . HIS A 1 138 ? -18.024 -4.721 -13.766 1.00 49.41 138 HIS A N 1
ATOM 1060 C CA . HIS A 1 138 ? -17.438 -3.465 -14.231 1.00 49.41 138 HIS A CA 1
ATOM 1061 C C . HIS A 1 138 ? -15.984 -3.698 -14.641 1.00 49.41 138 HIS A C 1
ATOM 1063 O O . HIS A 1 138 ? -15.163 -4.121 -13.831 1.00 49.41 138 HIS A O 1
ATOM 1069 N N . ARG A 1 139 ? -15.676 -3.447 -15.920 1.00 51.16 139 ARG A N 1
ATOM 1070 C CA . ARG A 1 139 ? -14.319 -3.598 -16.454 1.00 51.16 139 ARG A CA 1
ATOM 1071 C C . ARG A 1 139 ? -13.386 -2.600 -15.757 1.00 51.16 139 ARG A C 1
ATOM 1073 O O . ARG A 1 139 ? -13.699 -1.411 -15.814 1.00 51.16 139 ARG A O 1
ATOM 1080 N N . PRO A 1 140 ? -12.264 -3.045 -15.161 1.00 57.25 140 PRO A N 1
ATOM 1081 C CA . PRO A 1 140 ? -11.241 -2.124 -14.687 1.00 57.25 140 PRO A CA 1
ATOM 1082 C C . PRO A 1 140 ? -10.785 -1.230 -15.842 1.00 57.25 140 PRO A C 1
ATOM 1084 O O . PRO A 1 140 ? -10.640 -1.688 -16.979 1.00 57.25 140 PRO A O 1
ATOM 1087 N N . ASP A 1 141 ? -10.622 0.055 -15.556 1.00 57.31 141 ASP A N 1
ATOM 1088 C CA . ASP A 1 141 ? -10.185 1.053 -16.520 1.00 57.31 141 ASP A CA 1
ATOM 1089 C C . ASP A 1 141 ? -8.666 1.270 -16.450 1.00 57.31 141 ASP A C 1
ATOM 1091 O O . ASP A 1 141 ? -7.958 0.676 -15.635 1.00 57.31 141 ASP A O 1
ATOM 1095 N N . VAL A 1 142 ? -8.144 2.105 -17.353 1.00 60.88 142 VAL A N 1
ATOM 1096 C CA . VAL A 1 142 ? -6.706 2.396 -17.442 1.00 60.88 142 VAL A CA 1
ATOM 1097 C C . VAL A 1 142 ? -6.165 2.917 -16.108 1.00 60.88 142 VAL A C 1
ATOM 1099 O O . VAL A 1 142 ? -5.117 2.453 -15.671 1.00 60.88 142 VAL A O 1
ATOM 1102 N N . VAL A 1 143 ? -6.903 3.808 -15.437 1.00 58.50 143 VAL A N 1
ATOM 1103 C CA . VAL A 1 143 ? -6.499 4.430 -14.164 1.00 58.50 143 VAL A CA 1
ATOM 1104 C C . VAL A 1 143 ? -6.353 3.386 -13.055 1.00 58.50 143 VAL A C 1
ATOM 1106 O O . VAL A 1 143 ? -5.362 3.387 -12.329 1.00 58.50 143 VAL A O 1
ATOM 1109 N N . SER A 1 144 ? -7.283 2.433 -12.974 1.00 59.72 144 SER A N 1
ATOM 1110 C CA . SER A 1 144 ? -7.217 1.339 -12.001 1.00 59.72 144 SER A CA 1
ATOM 1111 C C . SER A 1 144 ? -5.935 0.511 -12.156 1.00 59.72 144 SER A C 1
ATOM 1113 O O . SER A 1 144 ? -5.270 0.185 -11.173 1.00 59.72 144 SER A O 1
ATOM 1115 N N . PHE A 1 145 ? -5.550 0.189 -13.394 1.00 63.47 145 PHE A N 1
ATOM 1116 C CA . PHE A 1 145 ? -4.317 -0.551 -13.659 1.00 63.47 145 PHE A CA 1
ATOM 1117 C C . PHE A 1 145 ? -3.062 0.273 -13.374 1.00 63.47 145 PHE A C 1
ATOM 1119 O O . PHE A 1 145 ? -2.139 -0.249 -12.748 1.00 63.47 145 PHE A O 1
ATOM 1126 N N . THR A 1 146 ? -3.008 1.536 -13.805 1.00 62.25 146 THR A N 1
ATOM 1127 C CA . THR A 1 146 ? -1.808 2.367 -13.630 1.00 62.25 146 THR A CA 1
ATOM 1128 C C . THR A 1 146 ? -1.504 2.618 -12.159 1.00 62.25 146 THR A C 1
ATOM 1130 O O . THR A 1 146 ? -0.348 2.497 -11.754 1.00 62.25 146 THR A O 1
ATOM 1133 N N . THR A 1 147 ? -2.523 2.855 -11.329 1.00 63.50 147 THR A N 1
ATOM 1134 C CA . THR A 1 147 ? -2.337 3.031 -9.886 1.00 63.50 147 THR A CA 1
ATOM 1135 C C . THR A 1 147 ? -1.806 1.770 -9.204 1.00 63.50 147 THR A C 1
ATOM 1137 O O . THR A 1 147 ? -0.879 1.849 -8.394 1.00 63.50 147 THR A O 1
ATOM 1140 N N . ILE A 1 148 ? -2.348 0.592 -9.530 1.00 64.19 148 ILE A N 1
ATOM 1141 C CA . ILE A 1 148 ? -1.886 -0.662 -8.916 1.00 64.19 148 ILE A CA 1
ATOM 1142 C C . ILE A 1 148 ? -0.467 -0.992 -9.395 1.00 64.19 148 ILE A C 1
ATOM 1144 O O . ILE A 1 148 ? 0.364 -1.418 -8.593 1.00 64.19 148 ILE A O 1
ATOM 1148 N N . ILE A 1 149 ? -0.158 -0.758 -10.674 1.00 70.31 149 ILE A N 1
ATOM 1149 C CA . ILE A 1 149 ? 1.193 -0.936 -11.219 1.00 70.31 149 ILE A CA 1
ATOM 1150 C C . ILE A 1 149 ? 2.179 0.014 -10.526 1.00 70.31 149 ILE A C 1
ATOM 1152 O O . ILE A 1 149 ? 3.235 -0.443 -10.094 1.00 70.31 149 ILE A O 1
ATOM 1156 N N . ASP A 1 150 ? 1.848 1.298 -10.353 1.00 61.59 150 ASP A N 1
ATOM 1157 C CA . ASP A 1 150 ? 2.705 2.265 -9.649 1.00 61.59 150 ASP A CA 1
ATOM 1158 C C . ASP A 1 150 ? 2.913 1.889 -8.173 1.00 61.59 150 ASP A C 1
ATOM 1160 O O . ASP A 1 150 ? 4.034 1.947 -7.661 1.00 61.59 150 ASP A O 1
ATOM 1164 N N . GLY A 1 151 ? 1.866 1.422 -7.487 1.00 62.16 151 GLY A N 1
ATOM 1165 C CA . GLY A 1 151 ? 1.992 0.919 -6.120 1.00 62.16 151 GLY A CA 1
ATOM 1166 C C . GLY A 1 151 ? 2.860 -0.336 -6.023 1.00 62.16 151 GLY A C 1
ATOM 1167 O O . GLY A 1 151 ? 3.749 -0.399 -5.172 1.00 62.16 151 GLY A O 1
ATOM 1168 N N . ALA A 1 152 ? 2.685 -1.297 -6.934 1.00 64.81 152 ALA A N 1
ATOM 1169 C CA . ALA A 1 152 ? 3.526 -2.489 -7.016 1.00 64.81 152 ALA A CA 1
ATOM 1170 C C . ALA A 1 152 ? 4.994 -2.123 -7.304 1.00 64.81 152 ALA A C 1
ATOM 1172 O O . ALA A 1 152 ? 5.905 -2.640 -6.657 1.00 64.81 152 ALA A O 1
ATOM 1173 N N . LEU A 1 153 ? 5.234 -1.155 -8.194 1.00 64.12 153 LEU A N 1
ATOM 1174 C CA . LEU A 1 153 ? 6.563 -0.610 -8.475 1.00 64.12 153 LEU A CA 1
ATOM 1175 C C . LEU A 1 153 ? 7.209 0.051 -7.253 1.00 64.12 153 LEU A C 1
ATOM 1177 O O . LEU A 1 153 ? 8.395 -0.168 -6.995 1.00 64.12 153 LEU A O 1
ATOM 1181 N N . LYS A 1 154 ? 6.453 0.862 -6.502 1.00 60.00 154 LYS A N 1
ATOM 1182 C CA . LYS A 1 154 ? 6.922 1.514 -5.267 1.00 60.00 154 LYS A CA 1
ATOM 1183 C C . LYS A 1 154 ? 7.227 0.500 -4.167 1.00 60.00 154 LYS A C 1
ATOM 1185 O O . LYS A 1 154 ? 8.196 0.684 -3.435 1.00 60.00 154 LYS A O 1
ATOM 1190 N N . ALA A 1 155 ? 6.447 -0.576 -4.088 1.00 57.91 155 ALA A N 1
ATOM 1191 C CA . ALA A 1 155 ? 6.650 -1.674 -3.147 1.00 57.91 155 ALA A CA 1
ATOM 1192 C C . ALA A 1 155 ? 7.810 -2.613 -3.530 1.00 57.91 155 ALA A C 1
ATOM 1194 O O . ALA A 1 155 ? 8.201 -3.460 -2.728 1.00 57.91 155 ALA A O 1
ATOM 1195 N N . GLY A 1 156 ? 8.375 -2.473 -4.732 1.00 60.28 156 GLY A N 1
ATOM 1196 C CA . GLY A 1 156 ? 9.442 -3.345 -5.217 1.00 60.28 156 GLY A CA 1
ATOM 1197 C C . GLY A 1 156 ? 8.957 -4.680 -5.799 1.00 60.28 156 GLY A C 1
ATOM 1198 O O . GLY A 1 156 ? 9.762 -5.591 -5.984 1.00 60.28 156 GLY A O 1
ATOM 1199 N N . ASP A 1 157 ? 7.659 -4.814 -6.080 1.00 62.16 157 ASP A N 1
ATOM 1200 C CA . ASP A 1 157 ? 7.048 -6.017 -6.651 1.00 62.16 157 ASP A CA 1
ATOM 1201 C C . ASP A 1 157 ? 6.880 -5.891 -8.173 1.00 62.16 157 ASP A C 1
ATOM 1203 O O . ASP A 1 157 ? 5.804 -5.631 -8.720 1.00 62.16 157 ASP A O 1
ATOM 1207 N N . PHE A 1 158 ? 7.994 -6.077 -8.878 1.00 66.12 158 PHE A N 1
ATOM 1208 C CA . PHE A 1 158 ? 8.065 -5.916 -10.331 1.00 66.12 158 PHE A CA 1
ATOM 1209 C C . PHE A 1 158 ? 7.361 -7.018 -11.110 1.00 66.12 158 PHE A C 1
ATOM 1211 O O . PHE A 1 158 ? 6.886 -6.777 -12.220 1.00 66.12 158 PHE A O 1
ATOM 1218 N N . GLN A 1 159 ? 7.299 -8.225 -10.547 1.00 63.50 159 GLN A N 1
ATOM 1219 C CA . GLN A 1 159 ? 6.673 -9.359 -11.212 1.00 63.50 159 GLN A CA 1
ATOM 1220 C C . GLN A 1 159 ? 5.162 -9.137 -11.304 1.00 63.50 159 GLN A C 1
ATOM 1222 O O . GLN A 1 159 ? 4.596 -9.278 -12.388 1.00 63.50 159 GLN A O 1
ATOM 1227 N N . SER A 1 160 ? 4.532 -8.695 -10.212 1.00 66.25 160 SER A N 1
ATOM 1228 C CA . SER A 1 160 ? 3.112 -8.336 -10.224 1.00 66.25 160 SER A CA 1
ATOM 1229 C C . SER A 1 160 ? 2.849 -7.112 -11.098 1.00 66.25 160 SER A C 1
ATOM 1231 O O . SER A 1 160 ? 1.922 -7.134 -11.901 1.00 66.25 160 SER A O 1
ATOM 1233 N N . ALA A 1 161 ? 3.689 -6.073 -11.015 1.00 69.69 161 ALA A N 1
ATOM 1234 C CA . ALA A 1 161 ? 3.561 -4.882 -11.859 1.00 69.69 161 ALA A CA 1
ATOM 1235 C C . ALA A 1 161 ? 3.611 -5.227 -13.365 1.00 69.69 161 ALA A C 1
ATOM 1237 O O . ALA A 1 161 ? 2.835 -4.705 -14.166 1.00 69.69 161 ALA A O 1
ATOM 1238 N N . LYS A 1 162 ? 4.486 -6.165 -13.751 1.00 67.06 162 LYS A N 1
ATOM 1239 C CA . LYS A 1 162 ? 4.594 -6.687 -15.118 1.00 67.06 162 LYS A CA 1
ATOM 1240 C C . LYS A 1 162 ? 3.387 -7.535 -15.521 1.00 67.06 162 LYS A C 1
ATOM 1242 O O . LYS A 1 162 ? 2.894 -7.370 -16.633 1.00 67.06 162 LYS A O 1
ATOM 1247 N N . GLU A 1 163 ? 2.932 -8.447 -14.661 1.00 67.62 163 GLU A N 1
ATOM 1248 C CA . GLU A 1 163 ? 1.737 -9.269 -14.913 1.00 67.62 163 GLU A CA 1
ATOM 1249 C C . GLU A 1 163 ? 0.504 -8.379 -15.134 1.00 67.62 163 GLU A C 1
ATOM 1251 O O . GLU A 1 163 ? -0.184 -8.532 -16.140 1.00 67.62 163 GLU A O 1
ATOM 1256 N N . LEU A 1 164 ? 0.312 -7.369 -14.280 1.00 69.69 164 LEU A N 1
ATOM 1257 C CA . LEU A 1 164 ? -0.778 -6.397 -14.384 1.00 69.69 164 LEU A CA 1
ATOM 1258 C C . LEU A 1 164 ? -0.727 -5.593 -15.685 1.00 69.69 164 LEU A C 1
ATOM 1260 O O . LEU A 1 164 ? -1.758 -5.405 -16.326 1.00 69.69 164 LEU A O 1
ATOM 1264 N N . LEU A 1 165 ? 0.462 -5.166 -16.121 1.00 70.50 165 LEU A N 1
ATOM 1265 C CA . LEU A 1 165 ? 0.622 -4.517 -17.421 1.00 70.50 165 LEU A CA 1
ATOM 1266 C C . LEU A 1 165 ? 0.249 -5.464 -18.576 1.00 70.50 165 LEU A C 1
ATOM 1268 O O . LEU A 1 165 ? -0.406 -5.052 -19.532 1.00 70.50 165 LEU A O 1
ATOM 1272 N N . MET A 1 166 ? 0.658 -6.734 -18.515 1.00 69.44 166 MET A N 1
ATOM 1273 C CA . MET A 1 166 ? 0.329 -7.709 -19.562 1.00 69.44 166 MET A CA 1
ATOM 1274 C C . MET A 1 166 ? -1.171 -7.991 -19.622 1.00 69.44 166 MET A C 1
ATOM 1276 O O . MET A 1 166 ? -1.728 -8.091 -20.716 1.00 69.44 166 MET A O 1
ATOM 1280 N N . ASP A 1 167 ? -1.826 -8.064 -18.468 1.00 67.31 167 ASP A N 1
ATOM 1281 C CA . ASP A 1 167 ? -3.267 -8.254 -18.390 1.00 67.31 167 ASP A CA 1
ATOM 1282 C C . ASP A 1 167 ? -4.031 -7.024 -18.901 1.00 67.31 167 ASP A C 1
ATOM 1284 O O . ASP A 1 167 ? -4.979 -7.169 -19.673 1.00 67.31 167 ASP A O 1
ATOM 1288 N N . MET A 1 168 ? -3.573 -5.815 -18.564 1.00 69.88 168 MET A N 1
ATOM 1289 C CA . MET A 1 168 ? -4.106 -4.553 -19.088 1.00 69.88 168 MET A CA 1
ATOM 1290 C C . MET A 1 168 ? -4.067 -4.509 -20.624 1.00 69.88 168 MET A C 1
ATOM 1292 O O . MET A 1 168 ? -5.071 -4.207 -21.275 1.00 69.88 168 MET A O 1
ATOM 1296 N N . LEU A 1 169 ? -2.925 -4.886 -21.211 1.00 65.19 169 LEU A N 1
ATOM 1297 C CA . LEU A 1 169 ? -2.747 -4.987 -22.663 1.00 65.19 169 LEU A CA 1
ATOM 1298 C C . LEU A 1 169 ? -3.636 -6.084 -23.269 1.00 65.19 169 LEU A C 1
ATOM 1300 O O . LEU A 1 169 ? -4.220 -5.891 -24.335 1.00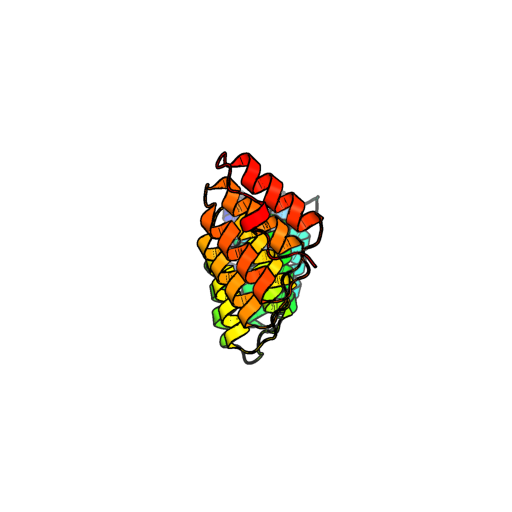 65.19 169 LEU A O 1
ATOM 1304 N N . GLY A 1 170 ? -3.771 -7.225 -22.586 1.00 64.00 170 GLY A N 1
ATOM 1305 C CA . GLY A 1 170 ? -4.639 -8.331 -22.998 1.00 64.00 170 GLY A CA 1
ATOM 1306 C C . GLY A 1 170 ? -6.127 -7.967 -23.015 1.00 64.00 170 GLY A C 1
ATOM 1307 O O . GLY A 1 170 ? -6.884 -8.510 -23.820 1.00 64.00 170 GLY A O 1
ATOM 1308 N N . MET A 1 171 ? -6.546 -7.011 -22.182 1.00 63.19 171 MET A N 1
ATOM 1309 C CA . MET A 1 171 ? -7.914 -6.479 -22.159 1.00 63.19 171 MET A CA 1
ATOM 1310 C C . MET A 1 171 ? -8.179 -5.412 -23.233 1.00 63.19 171 MET A C 1
ATOM 1312 O O . MET A 1 171 ? -9.313 -4.943 -23.356 1.00 63.19 171 MET A O 1
ATOM 1316 N N . GLY A 1 172 ? -7.170 -5.038 -24.028 1.00 60.16 172 GLY A N 1
ATOM 1317 C CA . GLY A 1 172 ? -7.286 -3.993 -25.046 1.00 60.16 172 GLY A CA 1
ATOM 1318 C C . GLY A 1 172 ? -7.413 -2.585 -24.461 1.00 60.16 172 GLY A C 1
ATOM 1319 O O . GLY A 1 172 ? -7.867 -1.675 -25.153 1.00 60.16 172 GLY A O 1
ATOM 1320 N N . LEU A 1 173 ? -7.039 -2.402 -23.191 1.00 61.75 173 LEU A N 1
ATOM 1321 C CA . LEU A 1 173 ? -6.929 -1.084 -22.583 1.00 61.75 173 LEU A CA 1
ATOM 1322 C C . LEU A 1 173 ? -5.646 -0.436 -23.106 1.00 61.75 173 LEU A C 1
ATOM 1324 O O . LEU A 1 173 ? -4.568 -1.027 -23.027 1.00 61.75 173 LEU A O 1
ATOM 1328 N N . ALA A 1 174 ? -5.761 0.766 -23.670 1.00 57.03 174 ALA A N 1
ATOM 1329 C CA . ALA A 1 174 ? -4.602 1.521 -24.120 1.00 57.03 174 ALA A CA 1
ATOM 1330 C C . ALA A 1 174 ? -3.776 1.927 -22.891 1.00 57.03 174 ALA A C 1
ATOM 1332 O O . ALA A 1 174 ? -4.146 2.841 -22.157 1.00 57.03 174 ALA A O 1
ATOM 1333 N N . SER A 1 175 ? -2.682 1.210 -22.650 1.00 60.41 175 SER A N 1
ATOM 1334 C CA . SER A 1 175 ? -1.643 1.606 -21.701 1.00 60.41 175 SER A CA 1
ATOM 1335 C C . SER A 1 175 ? -1.110 2.979 -22.058 1.00 60.41 175 SER A C 1
ATOM 1337 O O . SER A 1 175 ? -0.822 3.234 -23.226 1.00 60.41 175 SER A O 1
ATOM 1339 N N . ASP A 1 176 ? -0.957 3.853 -21.074 1.00 64.69 176 ASP A N 1
ATOM 1340 C CA . ASP A 1 176 ? -0.238 5.097 -21.287 1.00 64.69 176 ASP A CA 1
ATOM 1341 C C . ASP A 1 176 ? 1.273 4.827 -21.429 1.00 64.69 176 ASP A C 1
ATOM 1343 O O . ASP A 1 176 ? 1.826 3.831 -20.950 1.00 64.69 176 ASP A O 1
ATOM 1347 N N . TYR A 1 177 ? 1.969 5.722 -22.130 1.00 67.25 177 TYR A N 1
ATOM 1348 C CA . TYR A 1 177 ? 3.424 5.626 -22.281 1.00 67.25 177 TYR A CA 1
ATOM 1349 C C . TYR A 1 177 ? 4.149 5.793 -20.925 1.00 67.25 177 TYR A C 1
ATOM 1351 O O . TYR A 1 177 ? 5.243 5.258 -20.735 1.00 67.25 177 TYR A O 1
ATOM 1359 N N . MET A 1 178 ? 3.515 6.492 -19.971 1.00 66.19 178 MET A N 1
ATOM 1360 C CA . MET A 1 178 ? 4.024 6.764 -18.622 1.00 66.19 178 MET A CA 1
ATOM 1361 C C . MET A 1 178 ? 4.194 5.488 -17.785 1.00 66.19 178 MET A C 1
ATOM 1363 O O . MET A 1 178 ? 5.187 5.370 -17.058 1.00 66.19 178 MET A O 1
ATOM 1367 N N . THR A 1 179 ? 3.287 4.510 -17.911 1.00 69.62 179 THR A N 1
ATOM 1368 C CA . THR A 1 179 ? 3.378 3.228 -17.189 1.00 69.62 179 THR A CA 1
ATOM 1369 C C . THR A 1 179 ? 4.561 2.394 -17.674 1.00 69.62 179 THR A C 1
ATOM 1371 O O . THR A 1 179 ? 5.322 1.865 -16.858 1.00 69.62 179 THR A O 1
ATOM 1374 N N . PHE A 1 180 ? 4.788 2.329 -18.991 1.00 75.75 180 PHE A N 1
ATOM 1375 C CA . PHE A 1 180 ? 5.976 1.672 -19.545 1.00 75.75 180 PHE A CA 1
ATOM 1376 C C . PHE A 1 180 ? 7.268 2.368 -19.103 1.00 75.75 180 PHE A C 1
ATOM 1378 O O . PHE A 1 180 ? 8.185 1.695 -18.630 1.00 75.75 180 PHE A O 1
ATOM 1385 N N . SER A 1 181 ? 7.324 3.702 -19.206 1.00 75.31 181 SER A N 1
ATOM 1386 C CA . SER A 1 181 ? 8.503 4.494 -18.822 1.00 75.31 181 SER A CA 1
ATOM 1387 C C . SER A 1 181 ? 8.876 4.284 -17.347 1.00 75.31 181 SER A C 1
ATOM 1389 O O . SER A 1 181 ? 10.027 3.977 -17.014 1.00 75.31 181 SER A O 1
ATOM 1391 N N . SER A 1 182 ? 7.875 4.305 -16.460 1.00 74.25 182 SER A N 1
ATOM 1392 C CA . SER A 1 182 ? 8.047 4.063 -15.022 1.00 74.25 182 SER A CA 1
ATOM 1393 C C . SER A 1 182 ? 8.553 2.649 -14.710 1.00 74.25 182 SER A C 1
ATOM 1395 O O . SER A 1 182 ? 9.503 2.500 -13.934 1.00 74.25 182 SER A O 1
ATOM 1397 N N . LEU A 1 183 ? 7.975 1.615 -15.340 1.00 74.56 183 LEU A N 1
ATOM 1398 C CA . LEU A 1 183 ? 8.411 0.220 -15.192 1.00 74.56 183 LEU A CA 1
ATOM 1399 C C . LEU A 1 183 ? 9.867 0.035 -15.622 1.00 74.56 183 LEU A C 1
ATOM 1401 O O . LEU A 1 183 ? 10.672 -0.516 -14.871 1.00 74.56 183 LEU A O 1
ATOM 1405 N N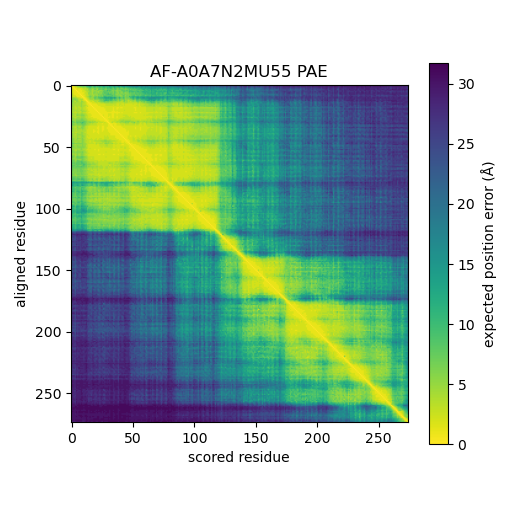 . ILE A 1 184 ? 10.216 0.528 -16.810 1.00 79.88 184 ILE A N 1
ATOM 1406 C CA . ILE A 1 184 ? 11.551 0.366 -17.390 1.00 79.88 184 ILE A CA 1
ATOM 1407 C C . ILE A 1 184 ? 12.605 1.086 -16.545 1.00 79.88 184 ILE A C 1
ATOM 1409 O O . ILE A 1 184 ? 13.658 0.509 -16.252 1.00 79.88 184 ILE A O 1
ATOM 1413 N N . SER A 1 185 ? 12.325 2.314 -16.098 1.00 75.81 185 SER A N 1
ATOM 1414 C CA . SER A 1 185 ? 13.261 3.069 -15.259 1.00 75.81 185 SER A CA 1
ATOM 1415 C C . SER A 1 185 ? 13.511 2.381 -13.917 1.00 75.81 185 SER A C 1
ATOM 1417 O O . SER A 1 185 ? 14.656 2.261 -13.470 1.00 75.81 185 SER A O 1
ATOM 1419 N N . ARG A 1 186 ? 12.453 1.875 -13.272 1.00 71.06 186 ARG A N 1
ATOM 1420 C CA . ARG A 1 186 ? 12.565 1.188 -11.980 1.00 71.06 186 ARG A CA 1
ATOM 1421 C C . ARG A 1 186 ? 13.287 -0.152 -12.094 1.00 71.06 186 ARG A C 1
ATOM 1423 O O . ARG A 1 186 ? 14.209 -0.390 -11.316 1.00 71.06 186 ARG A O 1
ATOM 1430 N N . LEU A 1 187 ? 12.938 -0.972 -13.086 1.00 73.06 187 LEU A N 1
ATOM 1431 C CA . LEU A 1 187 ? 13.620 -2.239 -13.372 1.00 73.06 187 LEU A CA 1
ATOM 1432 C C . LEU A 1 187 ? 15.114 -2.024 -13.663 1.00 73.06 187 LEU A C 1
ATOM 1434 O O . LEU A 1 187 ? 15.960 -2.758 -13.148 1.00 73.06 187 LEU A O 1
ATOM 1438 N N . SER A 1 188 ? 15.449 -0.963 -14.409 1.00 77.12 188 SER A N 1
ATOM 1439 C CA . SER A 1 188 ? 16.840 -0.601 -14.713 1.00 77.12 188 SER A CA 1
ATOM 1440 C C . SER A 1 188 ? 17.628 -0.212 -13.462 1.00 77.12 188 SER A C 1
ATOM 1442 O O . SER A 1 188 ? 18.723 -0.732 -13.248 1.00 77.12 188 SER A O 1
ATOM 1444 N N . LYS A 1 189 ? 17.059 0.633 -12.588 1.00 72.69 189 LYS A N 1
ATOM 1445 C CA . LYS A 1 189 ? 17.695 1.050 -11.320 1.00 72.69 189 LYS A CA 1
ATOM 1446 C C . LYS A 1 189 ? 17.980 -0.113 -10.370 1.00 72.69 189 LYS A C 1
ATOM 1448 O O . LYS A 1 189 ? 18.899 -0.027 -9.564 1.00 72.69 189 LYS A O 1
ATOM 1453 N N . LEU A 1 190 ? 17.201 -1.186 -10.456 1.00 65.44 190 LEU A N 1
ATOM 1454 C CA . LEU A 1 190 ? 17.351 -2.375 -9.613 1.00 65.44 190 LEU A CA 1
ATOM 1455 C C . LEU A 1 190 ? 18.169 -3.481 -10.283 1.00 65.44 190 LEU A C 1
ATOM 1457 O O . LEU A 1 190 ? 18.390 -4.543 -9.702 1.00 65.44 190 LEU A O 1
ATOM 1461 N N . GLY A 1 191 ? 18.639 -3.238 -11.507 1.00 70.62 191 GLY A N 1
ATOM 1462 C CA . GLY A 1 191 ? 19.457 -4.175 -12.261 1.00 70.62 191 GLY A CA 1
ATOM 1463 C C . GLY A 1 191 ? 18.690 -5.388 -12.797 1.00 70.62 191 GLY A C 1
ATOM 1464 O O . GLY A 1 191 ? 19.335 -6.354 -13.217 1.00 70.62 191 GLY A O 1
ATOM 1465 N N . GLN A 1 192 ? 17.354 -5.366 -12.808 1.00 72.81 192 GLN A N 1
ATOM 1466 C CA . GLN A 1 192 ? 16.504 -6.359 -13.482 1.00 72.81 192 GLN A CA 1
ATOM 1467 C C . GLN A 1 192 ? 16.402 -6.024 -14.977 1.00 72.81 192 GLN A C 1
ATOM 1469 O O . GLN A 1 192 ? 15.372 -5.604 -15.501 1.00 72.81 192 GLN A O 1
ATOM 1474 N N . LEU A 1 193 ? 17.551 -6.106 -15.650 1.00 75.06 193 LEU A N 1
ATOM 1475 C CA . LEU A 1 193 ? 17.743 -5.578 -17.001 1.00 75.06 193 LEU A CA 1
ATOM 1476 C C . LEU A 1 193 ? 17.076 -6.431 -18.081 1.00 75.06 193 LEU A C 1
ATOM 1478 O O . LEU A 1 193 ? 16.637 -5.895 -19.095 1.00 75.06 193 LEU A O 1
ATOM 1482 N N . ASP A 1 194 ? 16.988 -7.744 -17.864 1.00 75.12 194 ASP A N 1
ATOM 1483 C CA . ASP A 1 194 ? 16.368 -8.662 -18.822 1.00 75.12 194 ASP A CA 1
ATOM 1484 C C . ASP A 1 194 ? 14.844 -8.429 -18.850 1.00 75.12 194 ASP A C 1
ATOM 1486 O O . ASP A 1 194 ? 14.215 -8.387 -19.911 1.00 75.12 194 ASP A O 1
ATOM 1490 N N . GLU A 1 195 ? 14.252 -8.150 -17.687 1.00 73.69 195 GLU A N 1
ATOM 1491 C CA . GLU A 1 195 ? 12.864 -7.722 -17.554 1.00 73.69 195 GLU A CA 1
ATOM 1492 C C . GLU A 1 195 ? 12.641 -6.314 -18.112 1.00 73.69 195 GLU A C 1
ATOM 1494 O O . GLU A 1 195 ? 11.671 -6.110 -18.844 1.00 73.69 195 GLU A O 1
ATOM 1499 N N . ALA A 1 196 ? 13.537 -5.362 -17.819 1.00 78.00 196 ALA A N 1
ATOM 1500 C CA . ALA A 1 196 ? 13.459 -3.997 -18.344 1.00 78.00 196 ALA A CA 1
ATOM 1501 C C . ALA A 1 196 ? 13.448 -3.989 -19.880 1.00 78.00 196 ALA A C 1
ATOM 1503 O O . ALA A 1 196 ? 12.615 -3.319 -20.492 1.00 78.00 196 ALA A O 1
ATOM 1504 N N . LYS A 1 197 ? 14.312 -4.802 -20.503 1.00 77.25 197 LYS A N 1
ATOM 1505 C CA . LYS A 1 197 ? 14.367 -4.986 -21.957 1.00 77.25 197 LYS A CA 1
ATOM 1506 C C . LYS A 1 197 ? 13.078 -5.593 -22.508 1.00 77.25 197 LYS A C 1
ATOM 1508 O O . LYS A 1 197 ? 12.540 -5.098 -23.492 1.00 77.25 197 LYS A O 1
ATOM 1513 N N . SER A 1 198 ? 12.536 -6.616 -21.846 1.00 79.88 198 SER A N 1
ATOM 1514 C CA . SER A 1 198 ? 11.266 -7.233 -22.248 1.00 79.88 198 SER A CA 1
ATOM 1515 C C . SER A 1 198 ? 10.101 -6.232 -22.235 1.00 79.88 198 SER A C 1
ATOM 1517 O O . SER A 1 198 ? 9.275 -6.237 -23.150 1.00 79.88 198 SER A O 1
ATOM 1519 N N . VAL A 1 199 ? 10.037 -5.353 -21.228 1.00 77.56 199 VAL A N 1
ATOM 1520 C CA . VAL A 1 199 ? 9.020 -4.289 -21.149 1.00 77.56 199 VAL A CA 1
ATOM 1521 C C . VAL A 1 199 ? 9.260 -3.216 -22.217 1.00 77.56 199 VAL A C 1
ATOM 1523 O O . VAL A 1 199 ? 8.304 -2.775 -22.853 1.00 77.56 199 VAL A O 1
ATOM 1526 N N . PHE A 1 200 ? 10.518 -2.853 -22.476 1.00 78.88 200 PHE A N 1
ATOM 1527 C CA . PHE A 1 200 ? 10.902 -1.925 -23.543 1.00 78.88 200 PHE A CA 1
ATOM 1528 C C . PHE A 1 200 ? 10.482 -2.422 -24.930 1.00 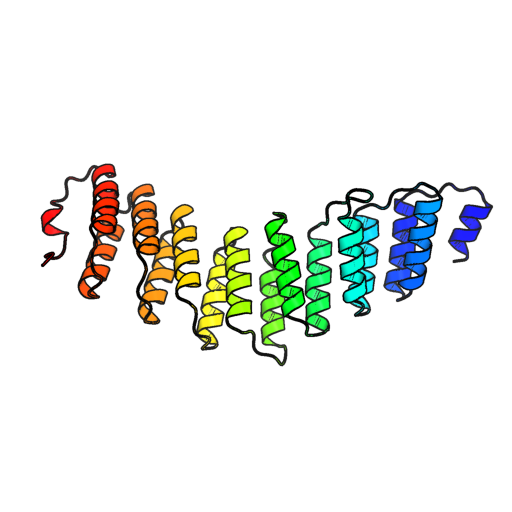78.88 200 PHE A C 1
ATOM 1530 O O . PHE A 1 200 ? 9.772 -1.726 -25.651 1.00 78.88 200 PHE A O 1
ATOM 1537 N N . GLU A 1 201 ? 10.826 -3.655 -25.298 1.00 77.19 201 GLU A N 1
ATOM 1538 C CA . GLU A 1 201 ? 10.429 -4.239 -26.586 1.00 77.19 201 GLU A CA 1
ATOM 1539 C C . GLU A 1 201 ? 8.904 -4.261 -26.751 1.00 77.19 201 GLU A C 1
ATOM 1541 O O . GLU A 1 201 ? 8.382 -4.001 -27.840 1.00 77.19 201 GLU A O 1
ATOM 1546 N N . LYS A 1 202 ? 8.176 -4.514 -25.656 1.00 77.19 202 LYS A N 1
ATOM 1547 C CA . LYS A 1 202 ? 6.712 -4.495 -25.633 1.00 77.19 202 LYS A CA 1
ATOM 1548 C C . LYS A 1 202 ? 6.139 -3.086 -25.802 1.00 77.19 202 LYS A C 1
ATOM 1550 O O . LYS A 1 202 ? 5.150 -2.940 -26.522 1.00 77.19 202 LYS A O 1
ATOM 1555 N N . MET A 1 203 ? 6.757 -2.068 -25.196 1.00 78.38 203 MET A N 1
ATOM 1556 C CA . MET A 1 203 ? 6.402 -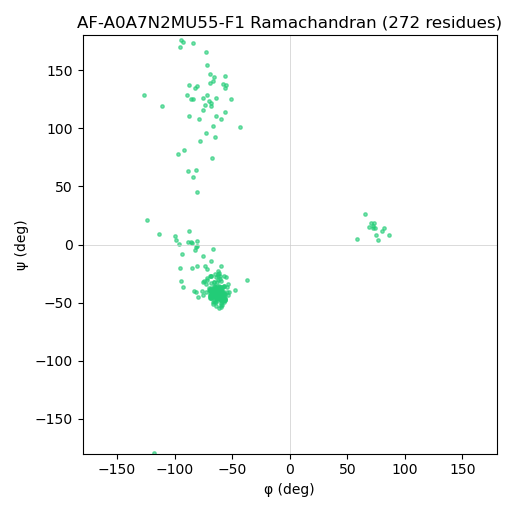0.654 -25.382 1.00 78.38 203 MET A CA 1
ATOM 1557 C C . MET A 1 203 ? 6.472 -0.284 -26.867 1.00 78.38 203 MET A C 1
ATOM 1559 O O . MET A 1 203 ? 5.506 0.233 -27.428 1.00 78.38 203 MET A O 1
ATOM 1563 N N . ILE A 1 204 ? 7.569 -0.664 -27.525 1.00 74.94 204 ILE A N 1
ATOM 1564 C CA . ILE A 1 204 ? 7.759 -0.414 -28.952 1.00 74.94 204 ILE A CA 1
ATOM 1565 C C . ILE A 1 204 ? 6.762 -1.202 -29.810 1.00 74.94 204 ILE A C 1
ATOM 1567 O O . ILE A 1 204 ? 6.189 -0.661 -30.755 1.00 74.94 204 ILE A O 1
ATOM 1571 N N . ALA A 1 205 ? 6.552 -2.488 -29.512 1.00 74.25 205 ALA A N 1
ATOM 1572 C CA . ALA A 1 205 ? 5.607 -3.331 -30.248 1.00 74.25 205 ALA A CA 1
ATOM 1573 C C . ALA A 1 205 ? 4.158 -2.829 -30.134 1.00 74.25 205 ALA A C 1
ATOM 1575 O O . ALA A 1 205 ? 3.348 -3.082 -31.022 1.00 74.25 205 ALA A O 1
ATOM 1576 N N . SER A 1 206 ? 3.851 -2.102 -29.060 1.00 70.19 206 SER A N 1
ATOM 1577 C CA . SER A 1 206 ? 2.550 -1.471 -28.830 1.00 70.19 206 SER A CA 1
ATOM 1578 C C . SER A 1 206 ? 2.421 -0.099 -29.513 1.00 70.19 206 SER A C 1
ATOM 1580 O O . SER A 1 206 ? 1.379 0.537 -29.400 1.00 70.19 206 SER A O 1
ATOM 1582 N N . GLY A 1 207 ? 3.450 0.351 -30.245 1.00 70.62 207 GLY A N 1
ATOM 1583 C CA . GLY A 1 207 ? 3.436 1.594 -31.023 1.00 70.62 207 GLY A CA 1
ATOM 1584 C C . GLY A 1 207 ? 3.830 2.850 -30.243 1.00 70.62 207 GLY A C 1
ATOM 1585 O O . GLY A 1 207 ? 3.705 3.948 -30.780 1.00 70.62 207 GLY A O 1
ATOM 1586 N N . PHE A 1 208 ? 4.313 2.715 -29.004 1.00 72.12 208 PHE A N 1
ATOM 1587 C CA . PHE A 1 208 ? 4.777 3.851 -28.209 1.00 72.12 208 PHE A CA 1
ATOM 1588 C C . PHE A 1 208 ? 6.250 4.153 -28.483 1.00 72.12 208 PHE A C 1
ATOM 1590 O O . PHE A 1 208 ? 7.088 3.252 -28.549 1.00 72.12 208 PHE A O 1
ATOM 1597 N N . THR A 1 209 ? 6.574 5.439 -28.607 1.00 66.44 209 THR A N 1
ATOM 1598 C CA . THR A 1 209 ? 7.954 5.926 -28.677 1.00 66.44 209 THR A CA 1
ATOM 1599 C C . THR A 1 209 ? 8.493 6.117 -27.259 1.00 66.44 209 THR A C 1
ATOM 1601 O O . THR A 1 209 ? 7.854 6.831 -26.481 1.00 66.44 209 THR A O 1
ATOM 1604 N N . PRO A 1 210 ? 9.632 5.511 -26.891 1.00 70.50 210 PRO A N 1
ATOM 1605 C CA . PRO A 1 210 ? 10.242 5.740 -25.591 1.00 70.50 210 PRO A CA 1
ATOM 1606 C C . PRO A 1 210 ? 10.710 7.185 -25.473 1.00 70.50 21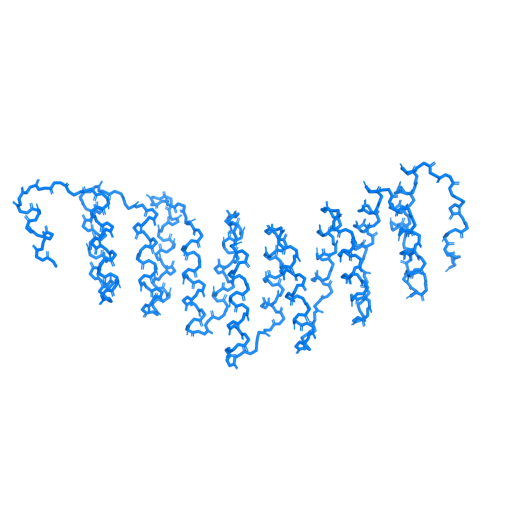0 PRO A C 1
ATOM 1608 O O . PRO A 1 210 ? 11.146 7.786 -26.456 1.00 70.50 210 PRO A O 1
ATOM 1611 N N . ASP A 1 211 ? 10.587 7.735 -24.273 1.00 70.19 211 ASP A N 1
ATOM 1612 C CA . ASP A 1 211 ? 11.029 9.085 -23.955 1.00 70.19 211 ASP A CA 1
ATOM 1613 C C . ASP A 1 211 ? 12.529 9.114 -23.611 1.00 70.19 211 ASP A C 1
ATOM 1615 O O . ASP A 1 211 ? 13.200 8.084 -23.480 1.00 70.19 211 ASP A O 1
ATOM 1619 N N . THR A 1 212 ? 13.061 10.324 -23.441 1.00 66.50 212 THR A N 1
ATOM 1620 C CA . THR A 1 212 ? 14.441 10.557 -22.992 1.00 66.50 212 THR A CA 1
ATOM 1621 C C . THR A 1 212 ? 14.744 9.859 -21.664 1.00 66.50 212 THR A C 1
ATOM 1623 O O . THR A 1 212 ? 15.875 9.446 -21.423 1.00 66.50 212 THR A O 1
ATOM 1626 N N . PHE A 1 213 ? 13.735 9.648 -20.815 1.00 69.56 213 PHE A N 1
ATOM 1627 C CA . PHE A 1 213 ? 13.889 9.034 -19.500 1.00 69.56 213 PHE A CA 1
ATOM 1628 C C . PHE A 1 213 ? 14.156 7.523 -19.567 1.00 69.56 213 PHE A C 1
ATOM 1630 O O . PHE A 1 213 ? 15.006 7.004 -18.833 1.00 69.56 213 PHE A O 1
ATOM 1637 N N . VAL A 1 214 ? 13.471 6.812 -20.466 1.00 72.94 214 VAL A N 1
ATOM 1638 C CA . VAL A 1 214 ? 13.727 5.397 -20.764 1.00 72.94 214 VAL A CA 1
ATOM 1639 C C . VAL A 1 214 ? 15.132 5.211 -21.337 1.00 72.94 214 VAL A C 1
ATOM 1641 O O . VAL A 1 214 ? 15.862 4.319 -20.894 1.00 72.94 214 VAL A O 1
ATOM 1644 N N . TYR A 1 215 ? 15.526 6.084 -22.267 1.00 71.69 215 TYR A N 1
ATOM 1645 C CA . TYR A 1 215 ? 16.849 6.054 -22.892 1.00 71.69 215 TYR A CA 1
ATOM 1646 C C . TYR A 1 215 ? 17.985 6.529 -21.986 1.00 71.69 215 TYR A C 1
ATOM 1648 O O . TYR A 1 215 ? 19.128 6.164 -22.229 1.00 71.69 215 TYR A O 1
ATOM 1656 N N . ASP A 1 216 ? 17.699 7.259 -20.911 1.00 73.12 216 ASP A N 1
ATOM 1657 C CA . ASP A 1 216 ? 18.681 7.548 -19.866 1.00 73.12 216 ASP A CA 1
ATOM 1658 C C . ASP A 1 216 ? 18.818 6.377 -18.875 1.00 73.12 216 ASP A C 1
ATOM 1660 O O . ASP A 1 216 ? 19.918 5.995 -18.469 1.00 73.12 216 ASP A O 1
ATOM 1664 N N . SER A 1 217 ? 17.690 5.764 -18.501 1.00 76.31 217 SER A N 1
ATOM 1665 C CA . SER A 1 217 ? 17.641 4.752 -17.440 1.00 76.31 217 SER A CA 1
ATOM 1666 C C . SER A 1 217 ? 18.203 3.390 -17.868 1.00 76.31 217 SER A C 1
ATOM 1668 O O . SER A 1 217 ? 18.935 2.767 -17.094 1.00 76.31 217 SER A O 1
ATOM 1670 N N . LEU A 1 218 ? 17.875 2.911 -19.076 1.00 77.50 218 LEU A N 1
ATOM 1671 C CA . LEU A 1 218 ? 18.286 1.582 -19.557 1.00 77.50 218 LEU A CA 1
ATOM 1672 C C . LEU A 1 218 ? 19.805 1.453 -19.763 1.00 77.50 218 LEU A C 1
ATOM 1674 O O . LEU A 1 218 ? 20.385 0.514 -19.210 1.00 77.50 218 LEU A O 1
ATOM 1678 N N . PRO A 1 219 ? 20.486 2.365 -20.491 1.00 75.19 219 PRO A N 1
ATOM 1679 C CA . PRO A 1 219 ? 21.932 2.277 -20.697 1.00 75.19 219 PRO A CA 1
ATOM 1680 C C . PRO A 1 219 ? 22.720 2.349 -19.394 1.00 75.19 219 PRO A C 1
ATOM 1682 O O . PRO A 1 219 ? 23.627 1.543 -19.201 1.00 75.19 219 PRO A O 1
ATOM 1685 N N . LYS A 1 220 ? 22.326 3.227 -18.461 1.00 74.56 220 LYS A N 1
ATOM 1686 C CA . LYS A 1 220 ? 22.925 3.297 -17.116 1.00 74.56 220 LYS A CA 1
ATOM 1687 C C . LYS A 1 220 ? 22.772 1.974 -16.364 1.00 74.56 220 LYS A C 1
ATOM 1689 O O . LYS A 1 220 ? 23.716 1.501 -15.730 1.00 74.56 220 LYS A O 1
ATOM 1694 N N . GLY A 1 221 ? 21.601 1.346 -16.480 1.00 75.94 221 GLY A N 1
ATOM 1695 C CA . GLY A 1 221 ? 21.348 0.006 -15.959 1.00 75.94 221 GLY A CA 1
ATOM 1696 C C . GLY A 1 221 ? 22.301 -1.040 -16.552 1.00 75.94 221 GLY A C 1
ATOM 1697 O O . GLY A 1 221 ? 22.971 -1.750 -15.803 1.00 75.94 221 GLY A O 1
ATOM 1698 N N . PHE A 1 222 ? 22.414 -1.116 -17.881 1.00 76.00 222 PHE A N 1
ATOM 1699 C CA . PHE A 1 222 ? 23.311 -2.057 -18.568 1.00 76.00 222 PHE A CA 1
ATOM 1700 C C . PHE A 1 222 ? 24.797 -1.816 -18.280 1.00 76.00 222 PHE A C 1
ATOM 1702 O O . PHE A 1 222 ? 25.537 -2.786 -18.084 1.00 76.00 222 PHE A O 1
ATOM 1709 N N . ALA A 1 223 ? 25.214 -0.553 -18.181 1.00 72.62 223 ALA A N 1
ATOM 1710 C CA . ALA A 1 223 ? 26.576 -0.159 -17.839 1.00 72.62 223 ALA A CA 1
ATOM 1711 C C . ALA A 1 223 ? 26.956 -0.629 -16.430 1.00 72.62 223 ALA A C 1
ATOM 1713 O O . ALA A 1 223 ? 27.993 -1.255 -16.241 1.00 72.62 223 ALA A O 1
ATOM 1714 N N . SER A 1 224 ? 26.056 -0.473 -15.450 1.00 72.88 224 SER A N 1
ATOM 1715 C CA . SER A 1 224 ? 26.299 -0.937 -14.074 1.00 72.88 224 SER A CA 1
ATOM 1716 C C . SER A 1 224 ? 26.560 -2.450 -13.945 1.00 72.88 224 SER A C 1
ATOM 1718 O O . SER A 1 224 ? 27.105 -2.897 -12.937 1.00 72.88 224 SER A O 1
ATOM 1720 N N . LYS A 1 225 ? 26.185 -3.248 -14.959 1.00 72.00 225 LYS A N 1
ATOM 1721 C CA . LYS A 1 225 ? 26.367 -4.709 -14.997 1.00 72.00 225 LYS A CA 1
ATOM 1722 C C . LYS A 1 225 ? 27.351 -5.205 -16.062 1.00 72.00 225 LYS A C 1
ATOM 1724 O O . LYS A 1 225 ? 27.419 -6.414 -16.278 1.00 72.00 225 LYS A O 1
ATOM 1729 N N . GLY A 1 226 ? 28.099 -4.330 -16.736 1.00 69.81 226 GLY A N 1
ATOM 1730 C CA . GLY A 1 226 ? 29.086 -4.773 -17.729 1.00 69.81 226 GLY A CA 1
ATOM 1731 C C . GLY A 1 226 ? 28.489 -5.277 -19.053 1.00 69.81 226 GLY A C 1
ATOM 1732 O O . GLY A 1 226 ? 29.185 -5.927 -19.828 1.00 69.81 226 GLY A O 1
ATOM 1733 N N . LYS A 1 227 ? 27.200 -5.030 -19.334 1.00 72.44 227 LYS A N 1
ATOM 1734 C CA . LYS A 1 227 ? 26.507 -5.565 -20.523 1.00 72.44 227 LYS A CA 1
ATOM 1735 C C . LYS A 1 227 ? 26.659 -4.641 -21.753 1.00 72.44 227 LYS A C 1
ATOM 1737 O O . LYS A 1 227 ? 25.666 -4.139 -22.270 1.00 72.44 227 LYS A O 1
ATOM 1742 N N . THR A 1 228 ? 27.883 -4.442 -22.258 1.00 67.62 228 THR A N 1
ATOM 1743 C CA . THR A 1 228 ? 28.193 -3.521 -23.386 1.00 67.62 228 THR A CA 1
ATOM 1744 C C . THR A 1 228 ? 27.419 -3.838 -24.668 1.00 67.62 228 THR A C 1
ATOM 1746 O O . THR A 1 228 ? 26.893 -2.945 -25.325 1.00 67.62 228 THR A O 1
ATOM 1749 N N . LYS A 1 229 ? 27.297 -5.124 -25.015 1.00 71.00 229 LYS A N 1
ATOM 1750 C CA . LYS A 1 229 ? 26.614 -5.567 -26.240 1.00 71.00 229 LYS A CA 1
ATOM 1751 C C . LYS A 1 229 ? 25.138 -5.152 -26.280 1.00 71.00 229 LYS A C 1
ATOM 1753 O O . LYS A 1 229 ? 24.646 -4.744 -27.323 1.00 71.00 229 LYS A O 1
ATOM 1758 N N . GLU A 1 230 ? 24.461 -5.205 -25.136 1.00 73.94 230 GLU A N 1
ATOM 1759 C CA . GLU A 1 230 ? 23.045 -4.836 -25.017 1.00 73.94 230 GLU A CA 1
ATOM 1760 C C . GLU A 1 230 ? 22.827 -3.330 -25.228 1.00 73.94 230 GLU A C 1
ATOM 1762 O O . GLU A 1 230 ? 21.820 -2.931 -25.804 1.00 73.94 230 GLU A O 1
ATOM 1767 N N . ILE A 1 231 ? 23.795 -2.493 -24.828 1.00 71.31 231 ILE A N 1
ATOM 1768 C CA . ILE A 1 231 ? 23.772 -1.041 -25.079 1.00 71.31 231 ILE A CA 1
ATOM 1769 C C . ILE A 1 231 ? 23.887 -0.759 -26.584 1.00 71.31 231 ILE A C 1
ATOM 1771 O O . ILE A 1 231 ? 23.168 0.086 -27.115 1.00 71.31 231 ILE A O 1
ATOM 1775 N N . ILE A 1 232 ? 24.755 -1.496 -27.282 1.00 70.06 232 ILE A N 1
ATOM 1776 C CA . ILE A 1 232 ? 24.949 -1.371 -28.735 1.00 70.06 232 ILE A CA 1
ATOM 1777 C C . ILE A 1 232 ? 23.705 -1.841 -29.502 1.00 70.06 232 ILE A C 1
ATOM 1779 O O . ILE A 1 232 ? 23.272 -1.180 -30.446 1.00 70.06 232 ILE A O 1
ATOM 1783 N N . ASP A 1 233 ? 23.109 -2.961 -29.094 1.00 74.75 233 ASP A N 1
ATOM 1784 C CA . ASP A 1 233 ? 21.884 -3.471 -29.715 1.00 74.75 233 ASP A CA 1
ATOM 1785 C C . ASP A 1 233 ? 20.704 -2.502 -29.493 1.00 74.75 233 ASP A C 1
ATOM 1787 O O . ASP A 1 233 ? 19.916 -2.275 -30.414 1.00 74.75 233 ASP A O 1
ATOM 1791 N N . LEU A 1 234 ? 20.626 -1.859 -28.319 1.00 73.75 234 LEU A N 1
ATOM 1792 C CA . LEU A 1 234 ? 19.642 -0.811 -28.029 1.00 73.75 234 LEU A CA 1
ATOM 1793 C C . LEU A 1 234 ? 19.829 0.411 -28.945 1.00 73.75 234 LEU A C 1
ATOM 1795 O O . LEU A 1 234 ? 18.857 0.871 -29.537 1.00 73.75 234 LEU A O 1
ATOM 1799 N N . LEU A 1 235 ? 21.065 0.893 -29.128 1.00 69.62 235 LEU A N 1
ATOM 1800 C CA . LEU A 1 235 ? 21.391 2.004 -30.039 1.00 69.62 235 LEU A CA 1
ATOM 1801 C C . LEU A 1 235 ? 20.956 1.731 -31.481 1.00 69.62 235 LEU A C 1
ATOM 1803 O O . LEU A 1 235 ? 20.331 2.576 -32.120 1.00 69.62 235 LEU A O 1
ATOM 1807 N N . ARG A 1 236 ? 21.264 0.538 -31.998 1.00 71.62 236 ARG A N 1
ATOM 1808 C CA . ARG A 1 236 ? 20.864 0.138 -33.356 1.00 71.62 236 ARG A CA 1
ATOM 1809 C C . ARG A 1 236 ? 19.347 0.105 -33.497 1.00 71.62 236 ARG A C 1
ATOM 1811 O O . ARG A 1 236 ? 18.808 0.605 -34.477 1.00 71.62 236 ARG A O 1
ATOM 1818 N N . GLN A 1 237 ? 18.651 -0.396 -32.479 1.00 71.75 237 GLN A N 1
ATOM 1819 C CA . GLN A 1 237 ? 17.193 -0.421 -32.464 1.00 71.75 237 GLN A CA 1
ATOM 1820 C C . GLN A 1 237 ? 16.571 0.988 -32.426 1.00 71.75 237 GLN A C 1
ATOM 1822 O O . GLN A 1 237 ? 15.496 1.186 -32.995 1.00 71.75 237 GLN A O 1
ATOM 1827 N N . MET A 1 238 ? 17.229 1.963 -31.788 1.00 67.69 238 MET A N 1
ATOM 1828 C CA . MET A 1 238 ? 16.816 3.375 -31.806 1.00 67.69 238 MET A CA 1
ATOM 1829 C C . MET A 1 238 ? 16.978 3.990 -33.199 1.00 67.69 238 MET A C 1
ATOM 1831 O O . MET A 1 238 ? 16.072 4.671 -33.684 1.00 67.69 238 MET A O 1
ATOM 1835 N N . ALA A 1 239 ? 18.100 3.692 -33.853 1.00 66.50 239 ALA A N 1
ATOM 1836 C CA . ALA A 1 239 ? 18.432 4.172 -35.189 1.00 66.50 239 ALA A CA 1
ATOM 1837 C C . ALA A 1 239 ? 17.481 3.642 -36.263 1.00 66.50 239 ALA A C 1
ATOM 1839 O O . ALA A 1 239 ? 16.900 4.416 -37.022 1.00 66.50 239 ALA A O 1
ATOM 1840 N N . ASP A 1 240 ? 17.251 2.326 -36.265 1.00 68.38 240 ASP A N 1
ATOM 1841 C CA . ASP A 1 240 ? 16.367 1.649 -37.219 1.00 68.38 240 ASP A CA 1
ATOM 1842 C C . ASP A 1 240 ? 14.915 2.141 -37.119 1.00 68.38 240 ASP A C 1
ATOM 1844 O O . ASP A 1 240 ? 14.143 2.036 -38.073 1.00 68.38 240 ASP A O 1
ATOM 1848 N N . LYS A 1 241 ? 14.521 2.678 -35.957 1.00 65.69 241 LYS A N 1
ATOM 1849 C CA . LYS A 1 241 ? 13.170 3.197 -35.703 1.00 65.69 241 LYS A CA 1
ATOM 1850 C C . LYS A 1 241 ? 13.061 4.716 -35.818 1.00 65.69 241 LYS A C 1
ATOM 1852 O O . LYS A 1 241 ? 11.995 5.254 -35.527 1.00 65.69 241 LYS A O 1
ATOM 1857 N N . GLY A 1 242 ? 14.121 5.393 -36.271 1.00 58.94 242 GLY A N 1
ATOM 1858 C CA . GLY A 1 242 ? 14.116 6.834 -36.529 1.00 58.94 242 GLY A CA 1
ATOM 1859 C C . GLY A 1 242 ? 13.937 7.684 -35.271 1.00 58.94 242 GLY A C 1
ATOM 1860 O O . GLY A 1 242 ? 13.402 8.789 -35.346 1.00 58.94 242 GLY A O 1
ATOM 1861 N N . VAL A 1 243 ? 14.336 7.167 -34.105 1.00 62.91 243 VAL A N 1
ATOM 1862 C CA . VAL A 1 243 ? 14.337 7.941 -32.862 1.00 62.91 243 VAL A CA 1
ATOM 1863 C C . VAL A 1 243 ? 15.444 8.982 -32.971 1.00 62.91 243 VAL A C 1
ATOM 1865 O O . VAL A 1 243 ? 16.600 8.631 -33.197 1.00 62.91 243 VAL A O 1
ATOM 1868 N N . VAL A 1 244 ? 15.093 10.260 -32.820 1.00 60.59 244 VAL A N 1
ATOM 1869 C CA . VAL A 1 244 ? 16.076 11.347 -32.834 1.00 60.59 244 VAL A CA 1
ATOM 1870 C C . VAL A 1 244 ? 17.005 11.159 -31.639 1.00 60.59 244 VAL A C 1
ATOM 1872 O O . VAL A 1 244 ? 16.593 11.305 -30.490 1.00 60.59 244 VAL A O 1
ATOM 1875 N N . LEU A 1 245 ? 18.253 10.799 -31.928 1.00 63.59 245 LEU A N 1
ATOM 1876 C CA . LEU A 1 245 ? 19.323 10.741 -30.946 1.00 63.59 245 LEU A CA 1
ATOM 1877 C C . LEU A 1 245 ? 19.701 12.180 -30.596 1.00 63.59 245 LEU A C 1
ATOM 1879 O O . LEU A 1 245 ? 20.447 12.832 -31.324 1.00 63.59 245 LEU A O 1
ATOM 1883 N N . ASP A 1 246 ? 19.131 12.705 -29.516 1.00 64.81 246 ASP A N 1
ATOM 1884 C CA . ASP A 1 246 ? 19.540 14.006 -29.006 1.00 64.81 246 ASP A CA 1
ATOM 1885 C C . ASP A 1 246 ? 20.925 13.929 -28.334 1.00 64.81 246 ASP A C 1
ATOM 1887 O O . ASP A 1 246 ? 21.474 12.859 -28.046 1.00 64.81 246 ASP A O 1
ATOM 1891 N N . SER A 1 247 ? 21.525 15.094 -28.093 1.00 66.75 247 SER A N 1
ATOM 1892 C CA . SER A 1 247 ? 22.856 15.183 -27.491 1.00 66.75 247 SER A CA 1
ATOM 1893 C C . SER A 1 247 ? 22.922 14.605 -26.074 1.00 66.75 247 SER A C 1
ATOM 1895 O O . SER A 1 247 ? 24.007 14.254 -25.615 1.00 66.75 247 SER A O 1
ATOM 1897 N N . GLU A 1 248 ? 21.791 14.534 -25.367 1.00 66.38 248 GLU A N 1
ATOM 1898 C CA . GLU A 1 248 ? 21.719 14.071 -23.980 1.00 66.38 248 GLU A CA 1
ATOM 1899 C C . GLU A 1 248 ? 21.756 12.538 -23.923 1.00 66.38 248 GLU A C 1
ATOM 1901 O O . GLU A 1 248 ? 22.576 11.975 -23.198 1.00 66.38 248 GLU A O 1
ATOM 1906 N N . ILE A 1 249 ? 20.991 11.864 -24.787 1.00 65.38 249 ILE A N 1
ATOM 1907 C CA . ILE A 1 249 ? 21.026 10.410 -24.992 1.00 65.38 249 ILE A CA 1
ATOM 1908 C C . ILE A 1 249 ? 22.422 9.968 -25.442 1.00 65.38 249 ILE A C 1
ATOM 1910 O O . ILE A 1 249 ? 22.995 9.039 -24.867 1.00 65.38 249 ILE A O 1
ATOM 1914 N N . ILE A 1 250 ? 22.997 10.654 -26.439 1.00 67.75 250 ILE A N 1
ATOM 1915 C CA . ILE A 1 250 ? 24.347 10.351 -26.936 1.00 67.75 250 ILE A CA 1
ATOM 1916 C C . ILE A 1 250 ? 25.370 10.524 -25.807 1.00 67.75 250 ILE A C 1
ATOM 1918 O O . ILE A 1 250 ? 26.195 9.640 -25.596 1.00 67.75 250 ILE A O 1
ATOM 1922 N N . SER A 1 251 ? 25.290 11.608 -25.028 1.00 71.06 251 SER A N 1
ATOM 1923 C CA . SER A 1 251 ? 26.186 11.853 -23.889 1.00 71.06 251 SER A CA 1
ATOM 1924 C C . SER A 1 251 ? 26.067 10.780 -22.799 1.00 71.06 251 SER A C 1
ATOM 1926 O O . SER A 1 251 ? 27.088 10.264 -22.331 1.00 71.06 251 SER A O 1
ATOM 1928 N N . THR A 1 252 ? 24.846 10.385 -22.416 1.00 72.19 252 THR A N 1
ATOM 1929 C CA . THR A 1 252 ? 24.624 9.325 -21.417 1.00 72.19 252 THR A CA 1
ATOM 1930 C C . THR A 1 252 ? 25.231 8.004 -21.878 1.00 72.19 252 THR A C 1
ATOM 1932 O O . THR A 1 252 ? 25.920 7.337 -21.103 1.00 72.19 252 THR A O 1
ATOM 1935 N N . ILE A 1 253 ? 25.027 7.636 -23.141 1.00 68.75 253 ILE A N 1
ATOM 1936 C CA . ILE A 1 253 ? 25.539 6.385 -23.702 1.00 68.75 253 ILE A CA 1
ATOM 1937 C C . ILE A 1 253 ? 27.066 6.422 -23.841 1.00 68.75 253 ILE A C 1
ATOM 1939 O O . ILE A 1 253 ? 27.727 5.454 -23.471 1.00 68.75 253 ILE A O 1
ATOM 1943 N N . LEU A 1 254 ? 27.638 7.546 -24.284 1.00 69.38 254 LEU A N 1
ATOM 1944 C CA . LEU A 1 254 ? 29.087 7.763 -24.321 1.00 69.38 254 LEU A CA 1
ATOM 1945 C C . LEU A 1 254 ? 29.715 7.623 -22.935 1.00 69.38 254 LEU A C 1
ATOM 1947 O O . LEU A 1 254 ? 30.706 6.917 -22.783 1.00 69.38 254 LEU A O 1
ATOM 1951 N N . THR A 1 255 ? 29.117 8.248 -21.919 1.00 72.56 255 THR A N 1
ATOM 1952 C CA . THR A 1 255 ? 29.582 8.137 -20.529 1.00 72.56 255 THR A CA 1
ATOM 1953 C C . THR A 1 255 ? 29.545 6.679 -20.067 1.00 72.56 255 THR A C 1
ATOM 1955 O O . THR A 1 255 ? 30.539 6.161 -19.569 1.00 72.56 255 THR A O 1
ATOM 1958 N N . CYS A 1 256 ? 28.435 5.981 -20.334 1.00 70.75 256 CYS A N 1
ATOM 1959 C CA . CYS A 1 256 ? 28.265 4.569 -19.997 1.00 70.75 256 CYS A CA 1
ATOM 1960 C C . CYS A 1 256 ? 29.297 3.652 -20.674 1.00 70.75 256 CYS A C 1
ATOM 1962 O O . CYS A 1 256 ? 29.751 2.697 -20.054 1.00 70.75 256 CYS A O 1
ATOM 1964 N N . LEU A 1 257 ? 29.658 3.913 -21.935 1.00 67.75 257 LEU A N 1
ATOM 1965 C CA . LEU A 1 257 ? 30.637 3.118 -22.686 1.00 67.75 257 LEU A CA 1
ATOM 1966 C C . LEU A 1 257 ? 32.080 3.422 -22.257 1.00 67.75 257 LEU A C 1
ATOM 1968 O O . LEU A 1 257 ? 32.882 2.500 -22.115 1.00 67.75 257 LEU A O 1
ATOM 1972 N N . CYS A 1 258 ? 32.401 4.692 -21.997 1.00 68.06 258 CYS A N 1
ATOM 1973 C CA . CYS A 1 258 ? 33.714 5.117 -21.505 1.00 68.06 258 CYS A CA 1
ATOM 1974 C C . CYS A 1 258 ? 34.054 4.503 -20.138 1.00 68.06 258 CYS A C 1
ATOM 1976 O O . CYS A 1 258 ? 35.198 4.105 -19.914 1.00 68.06 258 CYS A O 1
ATOM 1978 N N . ASP A 1 259 ? 33.063 4.362 -19.254 1.00 65.81 259 ASP A N 1
ATOM 1979 C CA . ASP A 1 259 ? 33.237 3.759 -17.926 1.00 65.81 259 ASP A CA 1
ATOM 1980 C C . ASP A 1 259 ? 33.528 2.239 -17.975 1.00 65.81 259 ASP A C 1
ATOM 1982 O O . ASP A 1 259 ? 33.981 1.662 -16.987 1.00 65.81 259 ASP A O 1
ATOM 1986 N N . MET A 1 260 ? 33.317 1.580 -19.125 1.00 61.47 260 MET A N 1
ATOM 1987 C CA . MET A 1 260 ? 33.404 0.117 -19.297 1.00 61.47 260 MET A CA 1
ATOM 1988 C C . MET A 1 260 ? 34.742 -0.372 -19.896 1.00 61.47 260 MET A C 1
ATOM 1990 O O . MET A 1 260 ? 34.911 -1.564 -20.136 1.00 61.47 260 MET A O 1
ATOM 1994 N N . SER A 1 261 ? 35.700 0.537 -20.116 1.00 54.59 261 SER A N 1
ATOM 1995 C CA . SER A 1 261 ? 37.100 0.303 -20.532 1.00 54.59 261 SER A CA 1
ATOM 1996 C C . SER A 1 261 ? 37.378 -0.449 -21.846 1.00 54.59 261 SER A C 1
ATOM 1998 O O . SER A 1 261 ? 38.549 -0.689 -22.148 1.00 54.59 261 SER A O 1
ATOM 2000 N N . GLU A 1 262 ? 36.384 -0.814 -22.653 1.00 54.50 262 GLU A N 1
ATOM 2001 C CA . GLU A 1 262 ? 36.636 -1.245 -24.032 1.00 54.50 262 GLU A CA 1
ATOM 2002 C C . GLU A 1 262 ? 36.650 -0.011 -24.937 1.00 54.50 262 GLU A C 1
ATOM 2004 O O . GLU A 1 262 ? 35.624 0.628 -25.159 1.00 54.50 262 GLU A O 1
ATOM 2009 N N . VAL A 1 263 ? 37.834 0.333 -25.455 1.00 49.31 263 VAL A N 1
ATOM 2010 C CA . VAL A 1 263 ? 38.009 1.304 -26.546 1.00 49.31 263 VAL A CA 1
ATOM 2011 C C . VAL A 1 263 ? 37.414 0.684 -27.812 1.00 49.31 263 VAL A C 1
ATOM 2013 O O . VAL A 1 263 ? 38.123 0.158 -28.664 1.00 49.31 263 VAL A O 1
ATOM 2016 N N . LEU A 1 264 ? 36.090 0.652 -27.885 1.00 53.19 264 LEU A N 1
ATOM 2017 C CA . LEU A 1 264 ? 35.358 0.392 -29.112 1.00 53.19 264 LEU A CA 1
ATOM 2018 C C . LEU A 1 264 ? 35.310 1.698 -29.894 1.00 53.19 264 LEU A C 1
ATOM 2020 O O . LEU A 1 264 ? 35.103 2.761 -29.308 1.00 53.19 264 LEU A O 1
ATOM 2024 N N . ASP A 1 265 ? 35.539 1.620 -31.203 1.00 52.16 265 ASP A N 1
ATOM 2025 C CA . ASP A 1 265 ? 35.507 2.772 -32.097 1.00 52.16 265 ASP A CA 1
ATOM 2026 C C . ASP A 1 265 ? 34.074 3.321 -32.123 1.00 52.16 265 ASP A C 1
ATOM 2028 O O . ASP A 1 265 ? 33.188 2.853 -32.835 1.00 52.16 265 ASP A O 1
ATOM 2032 N N . VAL A 1 266 ? 33.818 4.282 -31.240 1.00 50.97 266 VAL A N 1
ATOM 2033 C CA . VAL A 1 266 ? 32.497 4.861 -30.977 1.00 50.97 266 VAL A CA 1
ATOM 2034 C C . VAL A 1 266 ? 31.885 5.446 -32.257 1.00 50.97 266 VAL A C 1
ATOM 2036 O O . VAL A 1 266 ? 30.666 5.454 -32.417 1.00 50.97 266 VAL A O 1
ATOM 2039 N N . MET A 1 267 ? 32.734 5.870 -33.199 1.00 48.50 267 MET A N 1
ATOM 2040 C CA . MET A 1 267 ? 32.336 6.367 -34.516 1.00 48.50 267 MET A CA 1
ATOM 2041 C C . MET A 1 267 ? 31.8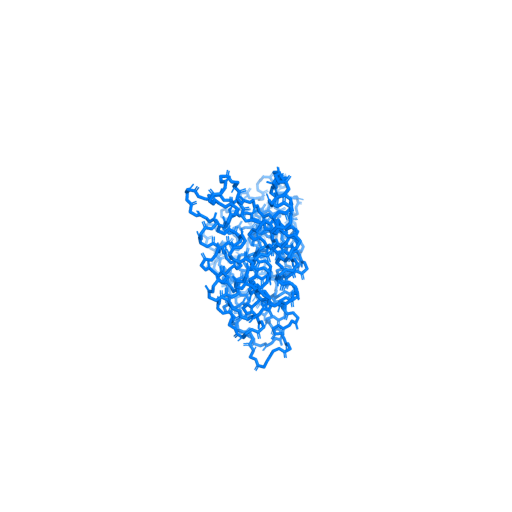27 5.278 -35.477 1.00 48.50 267 MET A C 1
ATOM 2043 O O . MET A 1 267 ? 31.095 5.621 -36.394 1.00 48.50 267 MET A O 1
ATOM 2047 N N . GLU A 1 268 ? 32.148 3.992 -35.280 1.00 53.34 268 GLU A N 1
ATOM 2048 C CA . GLU A 1 268 ? 31.580 2.886 -36.082 1.00 53.34 268 GLU A CA 1
ATOM 2049 C C . GLU A 1 268 ? 30.223 2.392 -35.548 1.00 53.34 268 GLU A C 1
ATOM 2051 O O . GLU A 1 268 ? 29.471 1.727 -36.262 1.00 53.34 268 GLU A O 1
ATOM 2056 N N . ILE A 1 269 ? 29.915 2.666 -34.276 1.00 54.72 269 ILE A N 1
ATOM 2057 C CA . ILE A 1 269 ? 28.703 2.173 -33.600 1.00 54.72 269 ILE A CA 1
ATOM 2058 C C . ILE A 1 269 ? 27.566 3.189 -33.668 1.00 54.72 269 ILE A C 1
ATOM 2060 O O . ILE A 1 269 ? 26.395 2.797 -33.677 1.00 54.72 269 ILE A O 1
ATOM 2064 N N . LEU A 1 270 ? 27.898 4.480 -33.692 1.00 54.72 270 LEU A N 1
ATOM 2065 C CA . LEU A 1 270 ? 26.899 5.520 -33.854 1.00 54.72 270 LEU A CA 1
ATOM 2066 C C . LEU A 1 270 ? 26.329 5.430 -35.279 1.00 54.72 270 LEU A C 1
ATOM 2068 O O . LEU A 1 270 ? 27.088 5.515 -36.242 1.00 54.72 270 LEU A O 1
ATOM 2072 N N . PRO A 1 271 ? 25.008 5.244 -35.430 1.00 52.41 271 PRO A N 1
ATOM 2073 C CA . PRO A 1 271 ? 24.370 5.349 -36.733 1.00 52.41 271 PRO A CA 1
ATOM 2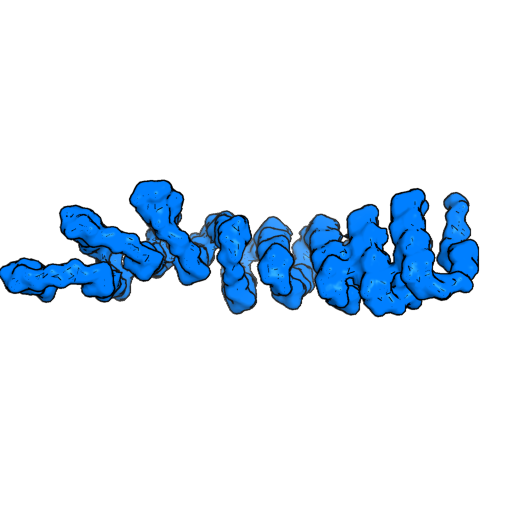074 C C . PRO A 1 271 ? 24.653 6.745 -37.277 1.00 52.41 271 PRO A C 1
ATOM 2076 O O . PRO A 1 271 ? 24.591 7.699 -36.498 1.00 52.41 271 PRO A O 1
ATOM 2079 N N . ASP A 1 272 ? 24.971 6.851 -38.570 1.00 45.78 272 ASP A N 1
ATOM 2080 C CA . ASP A 1 272 ? 25.271 8.115 -39.249 1.00 45.78 272 ASP A CA 1
ATOM 2081 C C . ASP A 1 272 ? 24.265 9.196 -38.826 1.00 45.78 272 ASP A C 1
ATOM 2083 O O . ASP A 1 272 ? 23.112 9.216 -39.260 1.00 45.78 272 ASP A O 1
ATOM 2087 N N . CYS A 1 273 ? 24.690 10.072 -37.913 1.00 37.56 273 CYS A N 1
ATOM 2088 C CA . CYS A 1 273 ? 23.882 11.182 -37.437 1.00 37.56 273 CYS A CA 1
ATOM 2089 C C . CYS A 1 273 ? 23.928 12.262 -38.518 1.00 37.56 273 CYS A C 1
ATOM 2091 O O . CYS A 1 273 ? 24.827 13.105 -38.519 1.00 37.56 273 CYS A O 1
ATOM 2093 N N . SER A 1 274 ? 22.989 12.195 -39.462 1.00 31.42 274 SER A N 1
ATOM 2094 C CA . SER A 1 274 ? 22.672 13.281 -40.397 1.00 31.42 274 SER A CA 1
ATOM 2095 C C . SER A 1 274 ? 21.430 14.036 -39.955 1.00 31.42 274 SER A C 1
ATOM 2097 O O . SER A 1 274 ? 20.408 13.344 -39.735 1.00 31.42 274 SER A O 1
#

Foldseek 3Di:
DVVVVVCVVVVNDDAQVNLLVVLLVCLVVLNLVVSVVSVVVCVVVVHAHALSSLLSSLLSCLVVLVLVVSVVSVVVCCDPVNPYDHALSSLLSSLSSCVVVPNLVRSLVSLVVCLVSVRQNDPVRLVVSVVVCVVDPDNDAQVSLLSSLVSCLSNVNLVSSVVSVVVCVVVVHDHDLVSLLSSLLSCLVVLVLVVSVVSVVVCVVSPHDHDPSSLLRNLSSCLVVLNLVVLLVVQVVCVVVVNQCDPSSVVSNVVSVVSNPPPDVSVVSHDPND

Organism: Quercus lobata (NCBI:txid97700)

Mean predicted aligned error: 15.37 Å

Radius of gyration: 26.36 Å; Cα contacts (8 Å, |Δi|>4): 297; chains: 1; bounding box: 62×27×81 Å